Protein AF-A0A6P0HTD1-F1 (afdb_monomer)

Foldseek 3Di:
DDPPDDDQWDDAPNDTAGQAAPVRHGQDPDPLLSNLQCVLQPQFLCGAQVRHFYWWKAKALDDDFFDDLCPDPQSAFGKTFLDNVVRQCVNCPPPDGRRPSIDMFTKGFHWPFEDEEQDAPVCVSVVQRPPNCVVCVPGQKYFYNDHPVVCVVGSNCSSVTGMITGGALLRIATSPADPSNNDSPDSGRHDDPPPPQDPVNVVVVVVVVVVVVVVVVVVVVVVLVVLVVVQVVVCVVDPDDDDSVRSVVVPVPPDDCCVVCVVPCVVPPWDWDWAFLQQEKEFLVVLVVLVVCVVVVVDDDDDQDAFEWEDPDPRHTYGPGDSNVSVVCVVVVHRIHIYTYDYDDVCSVVCPVRMDRSVVSVVD

Secondary structure (DSSP, 8-state):
----PPPSEEEETTEEEESB-TTS-BSSSSHHHHHHHHHHHTT-S-B-TTSPBPPEEEEES---SB--GGGSTTSS-EEEBS-HHHHHHHHT-TTSS--TT-EEEEEEE--SSEEEE-S-HHHHHHHTTTTHHHHTTT-SEEEESS-HHHHHH-GGGGGG-SEEEESSGGGEEESSS--S---TT--BSSPPP-----HHHHHHHHHHHHHHHHHHHHHHHHHHHHHHHHHHHHHHHSSS---HHHHHHHHSS-SSSHHHHHHHHTTSPPPEEEEEGGGEEE-HHHHHHHHHHHHTTS------PPEEEEEEETTEEEEEE-HHHHHHHHHTT-SEEEEEEE---TTTTTTTTT-EETTHHHH-

Mean predicted aligned error: 18.68 Å

pLDDT: mean 74.99, std 19.39, range [32.72, 98.5]

Solvent-accessible surface area (backbone atoms only — not comparable to full-atom values): 20700 Å² total; per-residue (Å²): 132,81,84,80,71,82,60,70,54,46,80,55,91,95,43,79,40,59,38,32,30,61,86,67,43,62,65,31,97,44,74,66,20,40,50,32,37,47,71,51,42,62,80,33,60,49,20,31,79,83,65,16,49,33,66,31,19,30,36,35,54,75,93,78,50,57,68,59,39,84,73,30,98,79,60,66,30,47,68,26,19,57,44,60,67,61,18,44,50,58,12,34,43,98,82,51,74,92,42,92,56,42,40,66,46,50,23,37,58,47,23,80,45,59,41,54,35,56,55,49,65,70,57,46,51,63,77,39,65,96,43,55,73,70,77,46,62,90,38,54,23,42,32,21,41,35,43,60,65,54,37,73,76,37,48,37,48,50,64,61,23,58,33,41,30,31,63,51,34,54,37,36,37,32,61,80,52,50,83,32,60,52,52,65,92,40,43,48,28,40,58,78,81,81,78,77,75,47,78,64,56,52,51,50,53,50,50,51,51,52,52,51,51,51,51,55,50,51,51,51,54,53,49,50,51,52,50,50,53,52,48,55,57,49,49,76,76,40,94,78,87,85,53,75,71,58,51,54,66,66,56,73,62,76,85,81,65,58,80,74,49,52,78,58,45,80,80,53,79,78,56,78,41,79,39,54,54,89,34,33,25,30,51,58,71,62,54,52,56,43,51,52,35,41,76,72,64,76,48,85,85,90,77,87,77,60,28,37,28,35,73,68,55,98,81,32,29,37,56,75,44,49,67,59,58,56,49,51,40,47,74,74,65,49,64,57,46,50,25,36,53,48,90,79,63,92,58,57,71,76,46,56,88,65,43,44,54,46,62,63,66,75,74,107

Sequence (364 aa):
MSNNKIPNKIKIGNSFRPTRNSLGKLIGPTRESVINFWEWFGESKTVDAKGRPLVLYHGTDKDFLVFDVNKSQQDFGIFFTTDKKYAAGYANSFQQGKNDNAKVIEAYVKTDNPKFEIMKPFEWATAHKGNYKKLLKGSDSLVVGISSYDYKKDPSSMENAEEVVVFTPYQVKSATHNSGKFSPKRPTYRNPKVIRTTPAEMRQASKMLKQTRAEIKRRKEEEEKHLKAIQNTMFWVHKKHFTLAQIRKLLKDKQHDIMRSSIRVVKNPPKVLSLPISQLYTNPNKAYETAQDVAEGRLSYQGKDPIIVSRMGRGKYLLMDGHHRALEARLRGDKKINAVVNVHMPTAYQWLSTTKKFINLLEE

Structure (mmCIF, N/CA/C/O backbone):
data_AF-A0A6P0HTD1-F1
#
_entry.id   AF-A0A6P0HTD1-F1
#
loop_
_atom_site.group_PDB
_atom_site.id
_atom_site.type_symbol
_atom_site.label_atom_id
_atom_site.label_alt_id
_atom_site.label_comp_id
_atom_site.label_asym_id
_atom_site.label_entity_id
_atom_site.label_seq_id
_atom_site.pdbx_PDB_ins_code
_atom_site.Cartn_x
_atom_site.Cartn_y
_atom_site.Cartn_z
_atom_site.occupancy
_atom_site.B_iso_or_equiv
_atom_site.auth_seq_id
_atom_site.auth_comp_id
_atom_site.auth_asym_id
_atom_site.auth_atom_id
_atom_site.pdbx_PDB_model_num
ATOM 1 N N . MET A 1 1 ? -18.416 33.901 -4.116 1.00 36.69 1 MET A N 1
ATOM 2 C CA . MET A 1 1 ? -18.257 32.435 -4.252 1.00 36.69 1 MET A CA 1
ATOM 3 C C . MET A 1 1 ? -18.364 31.826 -2.863 1.00 36.69 1 MET A C 1
ATOM 5 O O . MET A 1 1 ? -17.527 32.130 -2.023 1.00 36.69 1 MET A O 1
ATOM 9 N N . SER A 1 2 ? -19.433 31.084 -2.566 1.00 37.44 2 SER A N 1
ATOM 10 C CA . SER A 1 2 ? -19.641 30.492 -1.239 1.00 37.44 2 SER A CA 1
ATOM 11 C C . SER A 1 2 ? -18.527 29.493 -0.925 1.00 37.44 2 SER A C 1
ATOM 13 O O . SER A 1 2 ? -18.245 28.589 -1.710 1.00 37.44 2 SER A O 1
ATOM 15 N N . ASN A 1 3 ? -17.893 29.669 0.232 1.00 40.59 3 ASN A N 1
ATOM 16 C CA . ASN A 1 3 ? -16.901 28.765 0.806 1.00 40.59 3 ASN A CA 1
ATOM 17 C C . ASN A 1 3 ? -17.569 27.398 1.068 1.00 40.59 3 ASN A C 1
ATOM 19 O O . ASN A 1 3 ? -18.100 27.156 2.152 1.00 40.59 3 ASN A O 1
ATOM 23 N N . ASN A 1 4 ? -17.617 26.521 0.061 1.00 49.72 4 ASN A N 1
ATOM 24 C CA . ASN A 1 4 ? -18.244 25.200 0.157 1.00 49.72 4 ASN A CA 1
ATOM 25 C C . ASN A 1 4 ? -17.387 24.286 1.049 1.00 49.72 4 ASN A C 1
ATOM 27 O O . ASN A 1 4 ? -16.583 23.482 0.575 1.00 49.72 4 ASN A O 1
ATOM 31 N N . LYS A 1 5 ? -17.536 24.426 2.371 1.00 82.69 5 LYS A N 1
ATOM 32 C CA . LYS A 1 5 ? -16.965 23.500 3.354 1.00 82.69 5 LYS A CA 1
ATOM 33 C C . LYS A 1 5 ? -17.503 22.096 3.070 1.00 82.69 5 LYS A C 1
ATOM 35 O O . LYS A 1 5 ? -18.710 21.876 3.081 1.00 82.69 5 LYS A O 1
ATOM 40 N N . ILE A 1 6 ? -16.600 21.141 2.846 1.00 86.56 6 ILE A N 1
ATOM 41 C CA . ILE A 1 6 ? -16.956 19.722 2.735 1.00 86.56 6 ILE A CA 1
ATOM 42 C C . ILE A 1 6 ? -17.632 19.295 4.057 1.00 86.56 6 ILE A C 1
ATOM 44 O O . ILE A 1 6 ? -17.043 19.517 5.122 1.00 86.56 6 ILE A O 1
ATOM 48 N N . PRO A 1 7 ? -18.845 18.706 4.023 1.00 93.31 7 PRO A N 1
ATOM 49 C CA . PRO A 1 7 ? -19.562 18.295 5.231 1.00 93.31 7 PRO A CA 1
ATOM 50 C C . PRO A 1 7 ? -18.817 17.175 5.968 1.00 93.31 7 PRO A C 1
ATOM 52 O O . PRO A 1 7 ? -17.971 16.500 5.390 1.00 93.31 7 PRO A O 1
ATOM 55 N N . ASN A 1 8 ? -19.145 16.928 7.240 1.00 94.38 8 ASN A N 1
ATOM 56 C CA . ASN A 1 8 ? -18.483 15.884 8.043 1.00 94.38 8 ASN A CA 1
ATOM 57 C C . ASN A 1 8 ? -18.752 14.453 7.544 1.00 94.38 8 ASN A C 1
ATOM 59 O O . ASN A 1 8 ? -17.933 13.561 7.769 1.00 94.38 8 ASN A O 1
ATOM 63 N N . LYS A 1 9 ? -19.885 14.234 6.869 1.00 95.62 9 LYS A N 1
ATOM 64 C CA . LYS A 1 9 ? -20.241 12.973 6.213 1.00 95.62 9 LYS A CA 1
ATOM 65 C C . LYS A 1 9 ? -20.777 13.244 4.809 1.00 95.62 9 LYS A C 1
ATOM 67 O O . LYS A 1 9 ? -21.392 14.283 4.576 1.00 95.62 9 LYS A O 1
ATOM 72 N N . ILE A 1 10 ? -20.573 12.304 3.893 1.00 94.44 10 ILE A N 1
ATOM 73 C CA . ILE A 1 10 ? -21.173 12.304 2.554 1.00 94.44 10 ILE A CA 1
ATOM 74 C C . ILE A 1 10 ? -21.876 10.973 2.291 1.00 94.44 10 ILE A C 1
ATOM 76 O O . ILE A 1 10 ? -21.440 9.929 2.771 1.00 94.44 10 ILE A O 1
ATOM 80 N N . LYS A 1 11 ? -22.972 11.014 1.532 1.00 93.75 11 LYS A N 1
ATOM 81 C CA . LYS A 1 11 ? -23.677 9.811 1.085 1.00 93.75 11 LYS A CA 1
ATOM 82 C C . LYS A 1 11 ? -22.911 9.163 -0.071 1.00 93.75 11 LYS A C 1
ATOM 84 O O . LYS A 1 11 ? -22.606 9.848 -1.048 1.00 93.75 11 LYS A O 1
ATOM 89 N N . ILE A 1 12 ? -22.612 7.873 0.058 1.00 89.25 12 ILE A N 1
ATOM 90 C CA . ILE A 1 12 ? -21.950 7.035 -0.951 1.00 89.25 12 ILE A CA 1
ATOM 91 C C . ILE A 1 12 ? -22.751 5.739 -1.050 1.00 89.25 12 ILE A C 1
ATOM 93 O O . ILE A 1 12 ? -22.842 4.987 -0.078 1.00 89.25 12 ILE A O 1
ATOM 97 N N . GLY A 1 13 ? -23.394 5.519 -2.199 1.00 86.75 13 GLY A N 1
ATOM 98 C CA . GLY A 1 13 ? -24.434 4.498 -2.323 1.00 86.75 13 GLY A CA 1
ATOM 99 C C . GLY A 1 13 ? -25.530 4.703 -1.269 1.00 86.75 13 GLY A C 1
ATOM 100 O O . GLY A 1 13 ? -26.113 5.787 -1.167 1.00 86.75 13 GLY A O 1
ATOM 101 N N . ASN A 1 14 ? -25.756 3.679 -0.443 1.00 88.19 14 ASN A N 1
ATOM 102 C CA . ASN A 1 14 ? -26.763 3.688 0.623 1.00 88.19 14 ASN A CA 1
ATOM 103 C C . ASN A 1 14 ? -26.220 4.092 2.006 1.00 88.19 14 ASN A C 1
ATOM 105 O O . ASN A 1 14 ? -26.999 4.192 2.950 1.00 88.19 14 ASN A O 1
ATOM 109 N N . SER A 1 15 ? -24.920 4.379 2.132 1.00 90.06 15 SER A N 1
ATOM 110 C CA . SER A 1 15 ? -24.272 4.623 3.427 1.00 90.06 15 SER A CA 1
ATOM 111 C C . SER A 1 15 ? -23.739 6.049 3.549 1.00 90.06 15 SER A C 1
ATOM 113 O O . SER A 1 15 ? -23.230 6.635 2.590 1.00 90.06 15 SER A O 1
ATOM 115 N N . PHE A 1 16 ? -23.810 6.616 4.755 1.00 95.06 16 PHE A N 1
ATOM 116 C CA . PHE A 1 16 ? -23.125 7.867 5.081 1.00 95.06 16 PHE A CA 1
ATOM 117 C C . PHE A 1 16 ? -21.707 7.582 5.560 1.00 95.06 16 PHE A C 1
ATOM 119 O O . PHE A 1 16 ? -21.504 6.935 6.586 1.00 95.06 16 PHE A O 1
ATOM 126 N N . ARG A 1 17 ? -20.725 8.118 4.841 1.00 96.62 17 ARG A N 1
ATOM 127 C CA . ARG A 1 17 ? -19.305 7.929 5.129 1.00 96.62 17 ARG A CA 1
ATOM 128 C C . ARG A 1 17 ? -18.660 9.211 5.643 1.00 96.62 17 ARG A C 1
ATOM 130 O O . ARG A 1 17 ? -18.988 10.286 5.136 1.00 96.62 17 ARG A O 1
ATOM 137 N N . PRO A 1 18 ? -17.750 9.139 6.628 1.00 97.25 18 PRO A N 1
ATOM 138 C CA . PRO A 1 18 ? -17.039 10.316 7.101 1.00 97.25 18 PRO A CA 1
ATOM 139 C C . PRO A 1 18 ? -16.110 10.890 6.028 1.00 97.25 18 PRO A C 1
ATOM 141 O O . PRO A 1 18 ? -15.569 10.178 5.187 1.00 97.25 18 PRO A O 1
ATOM 144 N N . THR A 1 19 ? -15.908 12.203 6.067 1.00 96.75 19 THR A N 1
ATOM 145 C CA . THR A 1 19 ? -14.985 12.914 5.161 1.00 96.75 19 THR A CA 1
ATOM 146 C C . THR A 1 19 ? -13.622 13.177 5.785 1.00 96.75 19 THR A C 1
ATOM 148 O O . THR A 1 19 ? -12.712 13.680 5.122 1.00 96.75 19 THR A O 1
ATOM 151 N N . ARG A 1 20 ? -13.481 12.832 7.068 1.00 96.44 20 ARG A N 1
ATOM 152 C CA . ARG A 1 20 ? -12.283 13.026 7.875 1.00 96.44 20 ARG A CA 1
ATOM 153 C C . ARG A 1 20 ? -11.778 11.692 8.397 1.00 96.44 20 ARG A C 1
ATOM 155 O O . ARG A 1 20 ? -12.582 10.822 8.716 1.00 96.44 20 ARG A O 1
ATOM 162 N N . ASN A 1 21 ? -10.464 11.567 8.506 1.00 97.50 21 ASN A N 1
ATOM 163 C CA . ASN A 1 21 ? -9.804 10.406 9.093 1.00 97.50 21 ASN A CA 1
ATOM 164 C C . ASN A 1 21 ? -9.771 10.474 10.630 1.00 97.50 21 ASN A C 1
ATOM 166 O O . ASN A 1 21 ? -10.286 11.428 11.233 1.00 97.50 21 ASN A O 1
ATOM 170 N N . SER A 1 22 ? -9.158 9.471 11.261 1.00 96.81 22 SER A N 1
ATOM 171 C CA . SER A 1 22 ? -8.996 9.389 12.721 1.00 96.81 22 SER A CA 1
ATOM 172 C C . SER A 1 22 ? -8.336 10.635 13.332 1.00 96.81 22 SER A C 1
ATOM 174 O O . SER A 1 22 ? -8.756 11.099 14.393 1.00 96.81 22 SER A O 1
ATOM 176 N N . LEU A 1 23 ? -7.413 11.277 12.605 1.00 96.00 23 LEU A N 1
ATOM 177 C CA . LEU A 1 23 ? -6.733 12.519 13.004 1.00 96.00 23 LEU A CA 1
ATOM 178 C C . LEU A 1 23 ? -7.574 13.794 12.786 1.00 96.00 23 LEU A C 1
ATOM 180 O O . LEU A 1 23 ? -7.077 14.904 12.958 1.00 96.00 23 LEU A O 1
ATOM 184 N N . GLY A 1 24 ? -8.826 13.672 12.335 1.00 95.38 24 GLY A N 1
ATOM 185 C CA . GLY A 1 24 ? -9.710 14.811 12.049 1.00 95.38 24 GLY A CA 1
ATOM 186 C C . GLY A 1 24 ? -9.378 15.573 10.757 1.00 95.38 24 GLY A C 1
ATOM 187 O O . GLY A 1 24 ? -10.068 16.540 10.407 1.00 95.38 24 GLY A O 1
ATOM 188 N N . LYS A 1 25 ? -8.365 15.128 10.006 1.00 94.88 25 LYS A N 1
ATOM 189 C CA . LYS A 1 25 ? -7.968 15.718 8.722 1.00 94.88 25 LYS A CA 1
ATOM 190 C C . LYS A 1 25 ? -8.899 15.240 7.614 1.00 94.88 25 LYS A C 1
ATOM 192 O O . LYS A 1 25 ? -9.382 14.112 7.661 1.00 94.88 25 LYS A O 1
ATOM 197 N N . LEU A 1 26 ? -9.144 16.090 6.615 1.00 94.06 26 LEU A N 1
ATOM 198 C CA . LEU A 1 26 ? -9.885 15.688 5.418 1.00 94.06 26 LEU A CA 1
ATOM 199 C C . LEU A 1 26 ? -9.157 14.534 4.718 1.00 94.06 26 LEU A C 1
ATOM 201 O O . LEU A 1 26 ? -7.940 14.572 4.556 1.00 94.06 26 LEU A O 1
ATOM 205 N N . ILE A 1 27 ? -9.917 13.525 4.296 1.00 94.88 27 ILE A N 1
ATOM 206 C CA . ILE A 1 27 ? -9.396 12.353 3.577 1.00 94.88 27 ILE A CA 1
ATOM 207 C C . ILE A 1 27 ? -8.808 12.763 2.220 1.00 94.88 27 ILE A C 1
ATOM 209 O O . ILE A 1 27 ? -7.797 12.215 1.780 1.00 94.88 27 ILE A O 1
ATOM 213 N N . GLY A 1 28 ? -9.435 13.751 1.583 1.00 89.94 28 GLY A N 1
ATOM 214 C CA . GLY A 1 28 ? -9.030 14.303 0.304 1.00 89.94 28 GLY A CA 1
ATOM 215 C C . GLY A 1 28 ? -9.482 15.755 0.136 1.00 89.94 28 GLY A C 1
ATOM 216 O O . GLY A 1 28 ? -10.365 16.212 0.867 1.00 89.94 28 GLY A O 1
ATOM 217 N N . PRO A 1 29 ? -8.884 16.499 -0.810 1.00 86.44 29 PRO A N 1
ATOM 218 C CA . PRO A 1 29 ? -9.116 17.937 -0.960 1.00 86.44 29 PRO A CA 1
ATOM 219 C C . PRO A 1 29 ? -10.490 18.286 -1.551 1.00 86.44 29 PRO A C 1
ATOM 221 O O . PRO A 1 29 ? -10.943 19.418 -1.417 1.00 86.44 29 PRO A O 1
ATOM 224 N N . THR A 1 30 ? -11.156 17.335 -2.212 1.00 90.25 30 THR A N 1
ATOM 225 C CA . THR A 1 30 ? -12.443 17.541 -2.891 1.00 90.25 30 THR A CA 1
ATOM 226 C C . THR A 1 30 ? -13.446 16.456 -2.514 1.00 90.25 30 THR A C 1
ATOM 228 O O . THR A 1 30 ? -13.070 15.365 -2.085 1.00 90.25 30 THR A O 1
ATOM 231 N N . ARG A 1 31 ? -14.743 16.727 -2.717 1.00 90.81 31 ARG A N 1
ATOM 232 C CA . ARG A 1 31 ? -15.806 15.727 -2.520 1.00 90.81 31 ARG A CA 1
ATOM 233 C C . ARG A 1 31 ? -15.565 14.471 -3.361 1.00 90.81 31 ARG A C 1
ATOM 235 O O . ARG A 1 31 ? -15.684 13.372 -2.838 1.00 90.81 31 ARG A O 1
ATOM 242 N N . GLU A 1 32 ? -15.182 14.642 -4.625 1.00 91.31 32 GLU A N 1
ATOM 243 C CA . G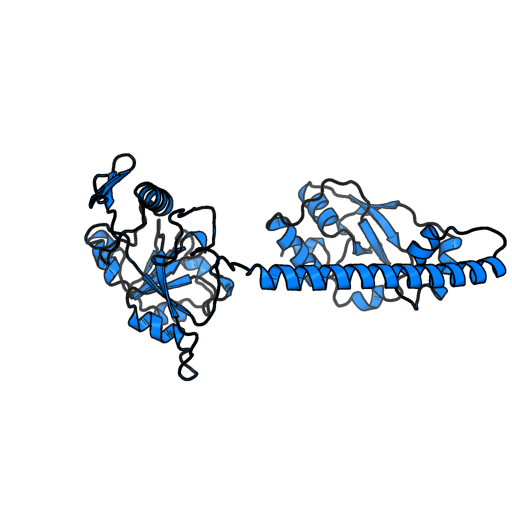LU A 1 32 ? -14.824 13.545 -5.534 1.00 91.31 32 GLU A CA 1
ATOM 244 C C . GLU A 1 32 ? -13.664 12.709 -4.986 1.00 91.31 32 GLU A C 1
ATOM 246 O O . GLU A 1 32 ? -13.737 11.488 -4.958 1.00 91.31 32 GLU A O 1
ATOM 251 N N . SER A 1 33 ? -12.626 13.353 -4.447 1.00 91.62 33 SER A N 1
ATOM 252 C CA . SER A 1 33 ? -11.511 12.634 -3.837 1.00 91.62 33 SER A CA 1
ATOM 253 C C . SER A 1 33 ? -11.933 11.780 -2.641 1.00 91.62 33 SER A C 1
ATOM 255 O O . SER A 1 33 ? -11.353 10.715 -2.430 1.00 91.62 33 SER A O 1
ATOM 257 N N . VAL A 1 34 ? -12.899 12.243 -1.846 1.00 94.88 34 VAL A N 1
ATOM 258 C CA . VAL A 1 34 ? -13.443 11.460 -0.730 1.00 94.88 34 VAL A CA 1
ATOM 259 C C . VAL A 1 34 ? -14.308 10.308 -1.253 1.00 94.88 34 VAL A C 1
ATOM 261 O O . VAL A 1 34 ? -14.250 9.220 -0.692 1.00 94.88 34 VAL A O 1
ATOM 264 N N . ILE A 1 35 ? -15.058 10.499 -2.343 1.00 94.69 35 ILE A N 1
ATOM 265 C CA . ILE A 1 35 ? -15.804 9.413 -3.002 1.00 94.69 35 ILE A CA 1
ATOM 266 C C . ILE A 1 35 ? -14.838 8.329 -3.496 1.00 94.69 35 ILE A C 1
ATOM 268 O O . ILE A 1 35 ? -14.962 7.183 -3.072 1.00 94.69 35 ILE A O 1
ATOM 272 N N . ASN A 1 36 ? -13.813 8.708 -4.267 1.00 94.81 36 ASN A N 1
ATOM 273 C CA . ASN A 1 36 ? -12.775 7.794 -4.759 1.00 94.81 36 ASN A CA 1
ATOM 274 C C . ASN A 1 36 ? -12.097 7.024 -3.618 1.00 94.81 36 ASN A C 1
ATOM 276 O O . ASN A 1 36 ? -11.780 5.843 -3.753 1.00 94.81 36 ASN A O 1
ATOM 280 N N . PHE A 1 37 ? -11.855 7.696 -2.486 1.00 97.38 37 PHE A N 1
ATOM 281 C CA . PHE A 1 37 ? -11.314 7.040 -1.303 1.00 97.38 37 PHE A CA 1
ATOM 282 C C . PHE A 1 37 ? -12.222 5.908 -0.833 1.00 97.38 37 PHE A C 1
ATOM 284 O O . PHE A 1 37 ? -11.733 4.803 -0.647 1.00 97.38 37 PHE A O 1
ATOM 291 N N . TRP A 1 38 ? -13.516 6.160 -0.645 1.00 96.88 38 TRP A N 1
ATOM 292 C CA . TRP A 1 38 ? -14.443 5.151 -0.127 1.00 96.88 38 TRP A CA 1
ATOM 293 C C . TRP A 1 38 ? -14.773 4.054 -1.135 1.00 96.88 38 TRP A C 1
ATOM 295 O O . TRP A 1 38 ? -15.031 2.931 -0.718 1.00 96.88 38 TRP A O 1
ATOM 305 N N . GLU A 1 39 ? -14.709 4.331 -2.436 1.00 94.81 39 GLU A N 1
ATOM 306 C CA . GLU A 1 39 ? -14.783 3.291 -3.469 1.00 94.81 39 GLU A CA 1
ATOM 307 C C . GLU A 1 39 ? -13.601 2.319 -3.387 1.00 94.81 39 GLU A C 1
ATOM 309 O O . GLU A 1 39 ? -13.768 1.113 -3.556 1.00 94.81 39 GLU A O 1
ATOM 314 N N . TRP A 1 40 ? -12.401 2.826 -3.092 1.00 96.56 40 TRP A N 1
ATOM 315 C CA . TRP A 1 40 ? -11.226 1.984 -2.876 1.00 96.56 40 TRP A CA 1
ATOM 316 C C . TRP A 1 40 ? -11.224 1.315 -1.503 1.00 96.56 40 TRP A C 1
ATOM 318 O O . TRP A 1 40 ? -10.946 0.123 -1.413 1.00 96.56 40 TRP A O 1
ATOM 328 N N . PHE A 1 41 ? -11.506 2.072 -0.444 1.00 97.38 41 PHE A N 1
ATOM 329 C CA . PHE A 1 41 ? -11.406 1.633 0.945 1.00 97.38 41 PHE A CA 1
ATOM 330 C C . PHE A 1 41 ? -12.547 0.686 1.333 1.00 97.38 41 PHE A C 1
ATOM 332 O O . PHE A 1 41 ? -12.336 -0.226 2.127 1.00 97.38 41 PHE A O 1
ATOM 339 N N . GLY A 1 42 ? -13.731 0.850 0.736 1.00 95.50 42 GLY A N 1
ATOM 340 C CA . GLY A 1 42 ? -14.868 -0.050 0.907 1.00 95.50 42 GLY A CA 1
ATOM 341 C C . GLY A 1 42 ? -15.308 -0.198 2.366 1.00 95.50 42 GLY A C 1
ATOM 342 O O . GLY A 1 42 ? -15.476 0.792 3.080 1.00 95.50 42 GLY A O 1
ATOM 343 N N . GLU A 1 43 ? -15.487 -1.451 2.792 1.00 94.94 43 GLU A N 1
ATOM 344 C CA . GLU A 1 43 ? -15.866 -1.850 4.159 1.00 94.94 43 GLU A CA 1
ATOM 345 C C . GLU A 1 43 ? -14.662 -2.297 5.006 1.00 94.94 43 GLU A C 1
ATOM 347 O O . GLU A 1 43 ? -14.807 -3.140 5.902 1.00 94.94 43 GLU A O 1
ATOM 352 N N . SER A 1 44 ? -13.475 -1.762 4.698 1.00 97.25 44 SER A N 1
ATOM 353 C CA . SER A 1 44 ? -12.230 -2.071 5.402 1.00 97.25 44 SER A CA 1
ATOM 354 C C . SER A 1 44 ? -12.381 -1.964 6.922 1.00 97.25 44 SER A C 1
ATOM 356 O O . SER A 1 44 ? -13.024 -1.049 7.440 1.00 97.25 44 SER A O 1
ATOM 358 N N . LYS A 1 45 ? -11.743 -2.891 7.640 1.00 97.56 45 LYS A N 1
ATOM 359 C CA . LYS A 1 45 ? -11.839 -3.039 9.098 1.00 97.56 45 LYS A CA 1
ATOM 360 C C . LYS A 1 45 ? -10.968 -2.065 9.891 1.00 97.56 45 LYS A C 1
ATOM 362 O O . LYS A 1 45 ? -11.202 -1.865 11.079 1.00 97.56 45 LYS A O 1
ATOM 367 N N . THR A 1 46 ? -10.011 -1.417 9.238 1.00 97.31 46 THR A N 1
ATOM 368 C CA . THR A 1 46 ? -9.093 -0.396 9.780 1.00 97.31 46 THR A CA 1
ATOM 369 C C . THR A 1 46 ? -9.766 0.970 9.953 1.00 97.31 46 THR A C 1
ATOM 371 O O . THR A 1 46 ? -9.419 1.966 9.309 1.00 97.31 46 THR A O 1
ATOM 374 N N . VAL A 1 47 ? -10.756 1.022 10.836 1.00 96.75 47 VAL A N 1
ATOM 375 C CA . VAL A 1 47 ? -11.489 2.239 11.197 1.00 96.75 47 VAL A CA 1
ATOM 376 C C . VAL A 1 47 ? -11.363 2.533 12.687 1.00 96.75 47 VAL A C 1
ATOM 378 O O . VAL A 1 47 ? -11.046 1.653 13.477 1.00 96.75 47 VAL A O 1
ATOM 381 N N . ASP A 1 48 ? -11.584 3.791 13.047 1.00 94.75 48 ASP A N 1
ATOM 382 C CA . ASP A 1 48 ? -11.618 4.273 14.426 1.00 94.75 48 ASP A CA 1
ATOM 383 C C . ASP A 1 48 ? -13.011 4.073 15.062 1.00 94.75 48 ASP A C 1
ATOM 385 O O . ASP A 1 48 ? -13.964 3.669 14.381 1.00 94.75 48 ASP A O 1
ATOM 389 N N . ALA A 1 49 ? -13.173 4.438 16.338 1.00 91.31 49 ALA A N 1
ATOM 390 C CA . ALA A 1 49 ? -14.453 4.334 17.064 1.00 91.31 49 ALA A CA 1
ATOM 391 C C . ALA A 1 49 ? -15.659 5.005 16.368 1.00 91.31 49 ALA A C 1
ATOM 393 O O . ALA A 1 49 ? -16.817 4.670 16.612 1.00 91.31 49 ALA A O 1
ATOM 394 N N . LYS A 1 50 ? -15.405 6.000 15.511 1.00 91.94 50 LYS A N 1
ATOM 395 C CA . LYS A 1 50 ? -16.420 6.785 14.790 1.00 91.94 50 LYS A CA 1
ATOM 396 C C . LYS A 1 50 ? -16.624 6.282 13.356 1.00 91.94 50 LYS A C 1
ATOM 398 O O . LYS A 1 50 ? -17.311 6.950 12.574 1.00 91.94 50 LYS A O 1
ATOM 403 N N . GLY A 1 51 ? -16.014 5.154 12.990 1.00 93.38 51 GLY A N 1
ATOM 404 C CA . GLY A 1 51 ? -16.017 4.605 11.635 1.00 93.38 51 GLY A CA 1
ATOM 405 C C . GLY A 1 51 ? -15.194 5.431 10.641 1.00 93.38 51 GLY A C 1
ATOM 406 O O . GLY A 1 51 ? -15.396 5.322 9.429 1.00 93.38 51 GLY A O 1
ATOM 407 N N . ARG A 1 52 ? -14.307 6.313 11.120 1.00 96.88 52 ARG A N 1
ATOM 408 C CA . ARG A 1 52 ? -13.383 7.077 10.271 1.00 96.88 52 ARG A CA 1
ATOM 409 C C . ARG A 1 52 ? -12.204 6.188 9.897 1.00 96.88 52 ARG A C 1
ATOM 411 O O . ARG A 1 52 ? -11.772 5.396 10.727 1.00 96.88 52 ARG A O 1
ATOM 418 N N . PRO A 1 53 ? -11.633 6.325 8.691 1.00 97.75 53 PRO A N 1
ATOM 419 C CA . PRO A 1 53 ? -10.464 5.543 8.324 1.00 97.75 53 PRO A CA 1
ATOM 420 C C . PRO A 1 53 ? -9.302 5.866 9.263 1.00 97.75 53 PRO A C 1
ATOM 422 O O . PRO A 1 53 ? -8.970 7.042 9.481 1.00 97.75 53 PRO A O 1
ATOM 425 N N . LEU A 1 54 ? -8.708 4.816 9.821 1.00 98.31 54 LEU A N 1
ATOM 426 C CA . LEU A 1 54 ? -7.592 4.923 10.744 1.00 98.31 54 LEU A CA 1
ATOM 427 C C . LEU A 1 54 ? -6.316 5.268 9.966 1.00 98.31 54 LEU A C 1
ATOM 429 O O . LEU A 1 54 ? -6.016 4.666 8.933 1.00 98.31 54 LEU A O 1
ATOM 433 N N . VAL A 1 55 ? -5.576 6.271 10.442 1.00 98.38 55 VAL A N 1
ATOM 434 C CA . VAL A 1 55 ? -4.226 6.569 9.945 1.00 98.38 55 VAL A CA 1
ATOM 435 C C . VAL A 1 55 ? -3.238 5.678 10.682 1.00 98.38 55 VAL A C 1
ATOM 437 O O . VAL A 1 55 ? -3.119 5.776 11.900 1.00 98.38 55 VAL A O 1
ATOM 440 N N . LEU A 1 56 ? -2.524 4.851 9.927 1.00 98.44 56 LEU A N 1
ATOM 441 C CA . LEU A 1 56 ? -1.465 3.983 10.427 1.00 98.44 56 LEU A CA 1
ATOM 442 C C . LEU A 1 56 ? -0.097 4.469 9.943 1.00 98.44 56 LEU A C 1
ATOM 444 O O . LEU A 1 56 ? 0.008 5.273 9.007 1.00 98.44 56 LEU A O 1
ATOM 448 N N . TYR A 1 57 ? 0.957 3.969 10.578 1.00 98.19 57 TYR A N 1
ATOM 449 C CA . TYR A 1 57 ? 2.316 4.467 10.411 1.00 98.19 57 TYR A CA 1
ATOM 450 C C . TYR A 1 57 ? 3.277 3.367 9.969 1.00 98.19 57 TYR A C 1
ATOM 452 O O . TYR A 1 57 ? 3.253 2.259 10.496 1.00 98.19 57 TYR A O 1
ATOM 460 N N . HIS A 1 58 ? 4.150 3.694 9.017 1.00 95.44 58 HIS A N 1
ATOM 461 C CA . HIS A 1 58 ? 5.228 2.821 8.551 1.00 95.44 58 HIS A CA 1
ATOM 462 C C . HIS A 1 58 ? 6.561 3.567 8.583 1.00 95.44 58 HIS A C 1
ATOM 464 O O . HIS A 1 58 ? 6.695 4.623 7.959 1.00 95.44 58 HIS A O 1
ATOM 470 N N . GLY A 1 59 ? 7.545 3.026 9.297 1.00 92.25 59 GLY A N 1
ATOM 471 C CA . GLY A 1 59 ? 8.901 3.567 9.345 1.00 92.25 59 GLY A CA 1
ATOM 472 C C . GLY A 1 59 ? 9.753 3.087 8.178 1.00 92.25 59 GLY A C 1
ATOM 473 O O . GLY A 1 59 ? 9.786 1.898 7.885 1.00 92.25 59 GLY A O 1
ATOM 474 N N . THR A 1 60 ? 10.464 3.994 7.513 1.00 88.12 60 THR A N 1
ATOM 475 C CA . THR A 1 60 ? 11.416 3.642 6.453 1.00 88.12 60 THR A CA 1
ATOM 476 C C . THR A 1 60 ? 12.495 4.710 6.311 1.00 88.12 60 THR A C 1
ATOM 478 O O . THR A 1 60 ? 12.267 5.869 6.640 1.00 88.12 60 THR A O 1
ATOM 481 N N . ASP A 1 61 ? 13.646 4.349 5.759 1.00 86.31 61 ASP A N 1
ATOM 482 C CA . ASP A 1 61 ? 14.703 5.272 5.340 1.00 86.31 61 ASP A CA 1
ATOM 483 C C . ASP A 1 61 ? 14.827 5.381 3.805 1.00 86.31 61 ASP A C 1
ATOM 485 O O . ASP A 1 61 ? 15.708 6.064 3.283 1.00 86.31 61 ASP A O 1
ATOM 489 N N . LYS A 1 62 ? 13.958 4.697 3.044 1.00 84.50 62 LYS A N 1
ATOM 490 C CA . LYS A 1 62 ? 14.045 4.603 1.575 1.00 84.50 62 LYS A CA 1
ATOM 491 C C . LYS A 1 62 ? 13.046 5.514 0.876 1.00 84.50 62 LYS A C 1
ATOM 493 O O . LYS A 1 62 ? 11.932 5.721 1.352 1.00 84.50 62 LYS A O 1
ATOM 498 N N . ASP A 1 63 ? 13.390 6.044 -0.302 1.00 83.06 63 ASP A N 1
ATOM 499 C CA . ASP A 1 63 ? 12.428 6.721 -1.187 1.00 83.06 63 ASP A CA 1
ATOM 500 C C . ASP A 1 63 ? 11.902 5.773 -2.268 1.00 83.06 63 ASP A C 1
ATOM 502 O O . ASP A 1 63 ? 12.659 5.260 -3.084 1.00 83.06 63 ASP A O 1
ATOM 506 N N . PHE A 1 64 ? 10.591 5.540 -2.270 1.00 83.25 64 PHE A N 1
ATOM 507 C CA . PHE A 1 64 ? 9.918 4.658 -3.220 1.00 83.25 64 PHE A CA 1
ATOM 508 C C . PHE A 1 64 ? 8.485 5.133 -3.486 1.00 83.25 64 PHE A C 1
ATOM 510 O O . PHE A 1 64 ? 7.969 6.050 -2.833 1.00 83.25 64 PHE A O 1
ATOM 517 N N . LEU A 1 65 ? 7.853 4.525 -4.491 1.00 84.25 65 LEU A N 1
ATOM 518 C CA . LEU A 1 65 ? 6.449 4.762 -4.841 1.00 84.25 65 LEU A CA 1
ATOM 519 C C . LEU A 1 65 ? 5.560 3.544 -4.601 1.00 84.25 65 LEU A C 1
ATOM 521 O O . LEU A 1 65 ? 4.362 3.726 -4.406 1.00 84.25 65 LEU A O 1
ATOM 525 N N . VAL A 1 66 ? 6.125 2.338 -4.611 1.00 83.69 66 VAL A N 1
ATOM 526 C CA . VAL A 1 66 ? 5.415 1.062 -4.464 1.00 83.69 66 VAL A CA 1
ATOM 527 C C . VAL A 1 66 ? 6.071 0.281 -3.334 1.00 83.69 66 VAL A C 1
ATOM 529 O O . VAL A 1 66 ? 7.296 0.191 -3.294 1.00 83.69 66 VAL A O 1
ATOM 532 N N . PHE A 1 67 ? 5.260 -0.246 -2.418 1.00 84.56 67 PHE A N 1
ATOM 533 C CA . PHE A 1 67 ? 5.740 -1.162 -1.388 1.00 84.56 67 PHE A CA 1
ATOM 534 C C . PHE A 1 67 ? 6.078 -2.516 -2.010 1.00 84.56 67 PHE A C 1
ATOM 536 O O . PHE A 1 67 ? 5.290 -3.059 -2.782 1.00 84.56 67 PHE A O 1
ATOM 543 N N . ASP A 1 68 ? 7.238 -3.052 -1.654 1.00 79.88 68 ASP A N 1
ATOM 544 C CA . ASP A 1 68 ? 7.708 -4.351 -2.119 1.00 79.88 68 ASP A CA 1
ATOM 545 C C . ASP A 1 68 ? 7.663 -5.343 -0.956 1.00 79.88 68 ASP A C 1
ATOM 547 O O . ASP A 1 68 ? 8.419 -5.226 0.008 1.00 79.88 68 ASP A O 1
ATOM 551 N N . VAL A 1 69 ? 6.741 -6.299 -1.042 1.00 77.62 69 VAL A N 1
ATOM 552 C CA . VAL A 1 69 ? 6.501 -7.312 -0.002 1.00 77.62 69 VAL A CA 1
ATOM 553 C C . VAL A 1 69 ? 7.737 -8.196 0.198 1.00 77.62 69 VAL A C 1
ATOM 555 O O . VAL A 1 69 ? 8.039 -8.587 1.327 1.00 77.62 69 VAL A O 1
ATOM 558 N N . ASN A 1 70 ? 8.501 -8.423 -0.876 1.00 70.62 70 ASN A N 1
ATOM 559 C CA . ASN A 1 70 ? 9.713 -9.246 -0.878 1.00 70.62 70 ASN A CA 1
ATOM 560 C C . ASN A 1 70 ? 10.934 -8.512 -0.304 1.00 70.62 70 ASN A C 1
ATOM 562 O O . ASN A 1 70 ? 12.020 -9.074 -0.240 1.00 70.62 70 ASN A O 1
ATOM 566 N N . LYS A 1 71 ? 10.786 -7.233 0.059 1.00 70.88 71 LYS A N 1
ATOM 567 C CA . LYS A 1 71 ? 11.822 -6.462 0.763 1.00 70.88 71 LYS A CA 1
ATOM 568 C C . LYS A 1 71 ? 11.531 -6.315 2.250 1.00 70.88 71 LYS A C 1
ATOM 570 O O . LYS A 1 71 ? 12.284 -5.638 2.950 1.00 70.88 71 LYS A O 1
ATOM 575 N N . SER A 1 72 ? 10.438 -6.900 2.738 1.00 70.19 72 SER A N 1
ATOM 576 C CA . SER A 1 72 ? 10.178 -6.947 4.173 1.00 70.19 72 SER A CA 1
ATOM 577 C C . SER A 1 72 ? 11.119 -7.954 4.830 1.00 70.19 72 SER A C 1
ATOM 579 O O . SER A 1 72 ? 11.324 -9.034 4.299 1.00 70.19 72 SER A O 1
ATOM 581 N N . GLN A 1 73 ? 11.669 -7.642 6.008 1.00 67.00 73 GLN A N 1
ATOM 582 C CA . GLN A 1 73 ? 12.587 -8.555 6.716 1.00 67.00 73 GLN A CA 1
ATOM 583 C C . GLN A 1 73 ? 11.959 -9.914 7.075 1.00 67.00 73 GLN A C 1
ATOM 585 O O . GLN A 1 73 ? 12.667 -10.852 7.427 1.00 67.00 73 GLN A O 1
ATOM 590 N N . GLN A 1 74 ? 10.629 -9.997 7.035 1.00 67.88 74 GLN A N 1
ATOM 591 C CA . GLN A 1 74 ? 9.853 -11.187 7.366 1.00 67.88 74 GLN A CA 1
ATOM 592 C C . GLN A 1 74 ? 9.289 -11.893 6.116 1.00 67.88 74 GLN A C 1
ATOM 594 O O . GLN A 1 74 ? 8.628 -12.918 6.253 1.00 67.88 74 GLN A O 1
ATOM 599 N N . ASP A 1 75 ? 9.512 -11.355 4.911 1.00 70.38 75 ASP A N 1
ATOM 600 C CA . ASP A 1 75 ? 9.092 -11.911 3.614 1.00 70.38 75 ASP A CA 1
ATOM 601 C C . ASP A 1 75 ? 7.591 -12.253 3.466 1.00 70.38 75 ASP A C 1
ATOM 603 O O . ASP A 1 75 ? 7.218 -13.092 2.639 1.00 70.38 75 ASP A O 1
ATOM 607 N N . PHE A 1 76 ? 6.694 -11.627 4.243 1.00 82.00 76 PHE A N 1
ATOM 608 C CA . PHE A 1 76 ? 5.255 -11.936 4.164 1.00 82.00 76 PHE A CA 1
ATOM 609 C C . PHE A 1 76 ? 4.310 -10.740 4.078 1.00 82.00 76 PHE A C 1
ATOM 611 O O . PHE A 1 76 ? 3.126 -10.946 3.812 1.00 82.00 76 PHE A O 1
ATOM 618 N N . GLY A 1 77 ? 4.775 -9.501 4.259 1.00 89.31 77 GLY A N 1
ATOM 619 C CA . GLY A 1 77 ? 3.846 -8.377 4.224 1.00 89.31 77 GLY A CA 1
ATOM 620 C C . GLY A 1 77 ? 4.453 -6.991 4.362 1.00 89.31 77 GLY A C 1
ATOM 621 O O . GLY A 1 77 ? 5.663 -6.795 4.416 1.00 89.31 77 GLY A O 1
ATOM 622 N N . ILE A 1 78 ? 3.560 -6.009 4.393 1.00 93.19 78 ILE A N 1
ATOM 623 C CA . ILE A 1 78 ? 3.852 -4.594 4.579 1.00 93.19 78 ILE A CA 1
ATOM 624 C C . ILE A 1 78 ? 3.293 -4.204 5.942 1.00 93.19 78 ILE A C 1
ATOM 626 O O . ILE A 1 78 ? 2.081 -4.240 6.148 1.00 93.19 78 ILE A O 1
ATOM 630 N N . PHE A 1 79 ? 4.189 -3.851 6.854 1.00 94.00 79 PHE A N 1
ATOM 631 C CA . PHE A 1 79 ? 3.898 -3.676 8.272 1.00 94.00 79 PHE A CA 1
ATOM 632 C C . PHE A 1 79 ? 3.532 -2.229 8.578 1.00 94.00 79 PHE A C 1
ATOM 634 O O . PHE A 1 79 ? 4.232 -1.307 8.157 1.00 94.00 79 PHE A O 1
ATOM 641 N N . PHE A 1 80 ? 2.458 -2.031 9.326 1.00 97.12 80 PHE A N 1
ATOM 642 C CA . PHE A 1 80 ? 2.043 -0.739 9.848 1.00 97.12 80 PHE A CA 1
ATOM 643 C C . PHE A 1 80 ? 1.733 -0.870 11.332 1.00 97.12 80 PHE A C 1
ATOM 645 O O . PHE A 1 80 ? 1.363 -1.940 11.796 1.00 97.12 80 PHE A O 1
ATOM 652 N N . THR A 1 81 ? 1.827 0.229 12.064 1.00 96.56 81 THR A N 1
ATOM 653 C CA . THR A 1 81 ? 1.452 0.297 13.479 1.00 96.56 81 THR A CA 1
ATOM 654 C C . THR A 1 81 ? 0.543 1.498 13.729 1.00 96.56 81 THR A C 1
ATOM 656 O O . THR A 1 81 ? 0.550 2.473 12.967 1.00 96.56 81 THR A O 1
ATOM 659 N N . THR A 1 82 ? -0.259 1.423 14.784 1.00 96.44 82 THR A N 1
ATOM 660 C CA . THR A 1 82 ? -1.059 2.538 15.308 1.00 96.44 82 THR A CA 1
ATOM 661 C C . THR A 1 82 ? -0.186 3.568 16.036 1.00 96.44 82 THR A C 1
ATOM 663 O O . THR A 1 82 ? -0.547 4.747 16.090 1.00 96.44 82 THR A O 1
ATOM 666 N N . ASP A 1 83 ? 1.007 3.179 16.506 1.00 95.56 83 ASP A N 1
ATOM 667 C CA . ASP A 1 83 ? 1.935 4.054 17.223 1.00 95.56 83 ASP A CA 1
ATOM 668 C C . ASP A 1 83 ? 2.978 4.695 16.287 1.00 95.56 83 ASP A C 1
ATOM 670 O O . ASP A 1 83 ? 3.945 4.085 15.818 1.00 95.56 83 ASP A O 1
ATOM 674 N N . LYS A 1 84 ? 2.825 6.005 16.065 1.00 94.69 84 LYS A N 1
ATOM 675 C CA . LYS A 1 84 ? 3.756 6.816 15.268 1.00 94.69 84 LYS A CA 1
ATOM 676 C C . LYS A 1 84 ? 5.193 6.798 15.804 1.00 94.69 84 LYS A C 1
ATOM 678 O O . LYS A 1 84 ? 6.131 6.862 15.005 1.00 94.69 84 LYS A O 1
ATOM 683 N N . LYS A 1 85 ? 5.384 6.758 17.128 1.00 91.62 85 LYS A N 1
ATOM 684 C CA . LYS A 1 85 ? 6.713 6.716 17.758 1.00 91.62 85 LYS A CA 1
ATOM 685 C C . LYS A 1 85 ? 7.363 5.357 17.533 1.00 91.62 85 LYS A C 1
ATOM 687 O O . LYS A 1 85 ? 8.536 5.317 17.169 1.00 91.62 85 LYS A O 1
ATOM 692 N N . TYR A 1 86 ? 6.595 4.277 17.663 1.00 89.88 86 TYR A N 1
ATOM 693 C CA . TYR A 1 86 ? 7.071 2.928 17.360 1.00 89.88 86 TYR A CA 1
ATOM 694 C C . TYR A 1 86 ? 7.529 2.818 15.899 1.00 89.88 86 TYR A C 1
ATOM 696 O O . TYR A 1 86 ? 8.666 2.423 15.637 1.00 89.88 86 TYR A O 1
ATOM 704 N N . ALA A 1 87 ? 6.729 3.318 14.947 1.00 91.38 87 ALA A N 1
ATOM 705 C CA . ALA A 1 87 ? 7.120 3.395 13.535 1.00 91.38 87 ALA A CA 1
ATOM 706 C C . ALA A 1 87 ? 8.421 4.190 13.312 1.00 91.38 87 ALA A C 1
ATOM 708 O O . ALA A 1 87 ? 9.258 3.797 12.500 1.00 91.38 87 ALA A O 1
ATOM 709 N N . ALA A 1 88 ? 8.627 5.297 14.033 1.00 88.00 88 ALA A N 1
ATOM 710 C CA . ALA A 1 88 ? 9.861 6.078 13.935 1.00 88.00 88 ALA A CA 1
ATOM 711 C C . ALA A 1 88 ? 11.105 5.294 14.399 1.00 88.00 88 ALA A C 1
ATOM 713 O O . ALA A 1 88 ? 12.196 5.526 13.874 1.00 88.00 88 ALA A O 1
ATOM 714 N N . GLY A 1 89 ? 10.949 4.343 15.326 1.00 83.62 89 GLY A N 1
ATOM 715 C CA . GLY A 1 89 ? 12.012 3.417 15.730 1.00 83.62 89 GLY A CA 1
ATOM 716 C C . GLY A 1 89 ? 12.517 2.562 14.564 1.00 83.62 89 GLY A C 1
ATOM 717 O O . GLY A 1 89 ? 13.722 2.487 14.335 1.00 83.62 89 GLY A O 1
ATOM 718 N N . TYR A 1 90 ? 11.609 2.016 13.747 1.00 78.69 90 TYR A N 1
ATOM 719 C CA . TYR A 1 90 ? 11.976 1.236 12.554 1.00 78.69 90 TYR A CA 1
ATOM 720 C C . TYR A 1 90 ? 12.689 2.066 11.484 1.00 78.69 90 TYR A C 1
ATOM 722 O O . TYR A 1 90 ? 13.592 1.566 10.816 1.00 78.69 90 TYR A O 1
ATOM 730 N N . ALA A 1 91 ? 12.307 3.336 11.325 1.00 77.62 91 ALA A N 1
ATOM 731 C CA . ALA A 1 91 ? 12.917 4.225 10.338 1.00 77.62 91 ALA A CA 1
ATOM 732 C C . ALA A 1 91 ? 14.392 4.535 10.645 1.00 77.62 91 ALA A C 1
ATOM 734 O O . ALA A 1 91 ? 15.173 4.765 9.726 1.00 77.62 91 ALA A O 1
ATOM 735 N N . ASN A 1 92 ? 14.776 4.527 11.923 1.00 67.19 92 ASN A N 1
ATOM 736 C CA . ASN A 1 92 ? 16.130 4.862 12.355 1.00 67.19 92 ASN A CA 1
ATOM 737 C C . ASN A 1 92 ? 17.117 3.691 12.289 1.00 67.19 92 ASN A C 1
ATOM 739 O O . ASN A 1 92 ? 18.282 3.908 12.583 1.00 67.19 92 ASN A O 1
ATOM 743 N N . SER A 1 93 ? 16.693 2.497 11.848 1.00 58.41 93 SER A N 1
ATOM 744 C CA . SER A 1 93 ? 17.440 1.233 11.925 1.00 58.41 93 SER A CA 1
ATOM 745 C C . SER A 1 93 ? 17.944 0.934 13.343 1.00 58.41 93 SER A C 1
ATOM 747 O O . SER A 1 93 ? 18.798 1.623 13.879 1.00 58.41 93 SER A O 1
ATOM 749 N N . PHE A 1 94 ? 17.474 -0.155 13.950 1.00 50.41 94 PHE A N 1
ATOM 750 C CA . PHE A 1 94 ? 17.872 -0.598 15.298 1.00 50.41 94 PHE A CA 1
ATOM 751 C C . PHE A 1 94 ? 19.392 -0.846 15.502 1.00 50.41 94 PHE A C 1
ATOM 753 O O . PHE A 1 94 ? 19.780 -1.332 16.559 1.00 50.41 94 PHE A O 1
ATOM 760 N N . GLN A 1 95 ? 20.262 -0.547 14.527 1.00 46.78 95 GLN A N 1
ATOM 761 C CA . GLN A 1 95 ? 21.690 -0.874 14.567 1.00 46.78 95 GLN A CA 1
ATOM 762 C C . GLN A 1 95 ? 22.671 0.235 14.167 1.00 46.78 95 GLN A C 1
ATOM 764 O O . GLN A 1 95 ? 23.866 0.043 14.368 1.00 46.78 95 GLN A O 1
ATOM 769 N N . GLN A 1 96 ? 22.253 1.383 13.631 1.00 46.19 96 GLN A N 1
ATOM 770 C CA . GLN A 1 96 ? 23.192 2.462 13.291 1.00 46.19 96 GLN A CA 1
ATOM 771 C C . GLN A 1 96 ? 22.552 3.805 13.632 1.00 46.19 96 GLN A C 1
ATOM 773 O O . GLN A 1 96 ? 21.342 3.945 13.507 1.00 46.19 96 GLN A O 1
ATOM 778 N N . GLY A 1 97 ? 23.348 4.746 14.151 1.00 56.34 97 GLY A N 1
ATOM 779 C CA . GLY A 1 97 ? 22.891 6.043 14.667 1.00 56.34 97 GLY A CA 1
ATOM 780 C C . GLY A 1 97 ? 22.028 6.861 13.696 1.00 56.34 97 GLY A C 1
ATOM 781 O O . GLY A 1 97 ? 21.785 6.448 12.568 1.00 56.34 97 GLY A O 1
ATOM 782 N N . LYS A 1 98 ? 21.563 8.037 14.157 1.00 56.75 98 LYS A N 1
ATOM 783 C CA . LYS A 1 98 ? 20.652 8.953 13.435 1.00 56.75 98 LYS A CA 1
ATOM 784 C C . LYS A 1 98 ? 20.786 8.845 11.910 1.00 56.75 98 LYS A C 1
ATOM 786 O O . LYS A 1 98 ? 21.782 9.272 11.335 1.00 56.75 98 LYS A O 1
ATOM 791 N N . ASN A 1 99 ? 19.759 8.284 11.278 1.00 65.69 99 ASN A N 1
ATOM 792 C CA . ASN A 1 99 ? 19.665 8.207 9.832 1.00 65.69 99 ASN A CA 1
ATOM 793 C C . ASN A 1 99 ? 18.897 9.436 9.344 1.00 65.69 99 ASN A C 1
ATOM 795 O O . ASN A 1 99 ? 17.687 9.528 9.544 1.00 65.69 99 ASN A O 1
ATOM 799 N N . ASP A 1 100 ? 19.584 10.368 8.687 1.00 70.75 100 ASP A N 1
ATOM 800 C CA . ASP A 1 100 ? 18.977 11.611 8.186 1.00 70.75 100 ASP A CA 1
ATOM 801 C C . ASP A 1 100 ? 17.867 11.371 7.142 1.00 70.75 100 ASP A C 1
ATOM 803 O O . ASP A 1 100 ? 17.080 12.269 6.844 1.00 70.75 100 ASP A O 1
ATOM 807 N N . ASN A 1 101 ? 17.756 10.148 6.608 1.00 77.06 101 ASN A N 1
ATOM 808 C CA . ASN A 1 101 ? 16.696 9.749 5.681 1.00 77.06 101 ASN A CA 1
ATOM 809 C C . ASN A 1 101 ? 15.500 9.058 6.361 1.00 77.06 101 ASN A C 1
ATOM 811 O O . ASN A 1 101 ? 14.530 8.718 5.672 1.00 77.06 101 ASN A O 1
ATOM 815 N N . ALA A 1 102 ? 15.547 8.845 7.681 1.00 82.69 102 ALA A N 1
ATOM 816 C CA . ALA A 1 102 ? 14.469 8.226 8.442 1.00 82.69 102 ALA A CA 1
ATOM 817 C C . ALA A 1 102 ? 13.178 9.046 8.322 1.00 82.69 102 ALA A C 1
ATOM 819 O O . ALA A 1 102 ? 13.122 10.239 8.628 1.00 82.69 102 ALA A O 1
ATOM 820 N N . LYS A 1 103 ? 12.100 8.391 7.897 1.00 90.31 103 LYS A N 1
ATOM 821 C CA . LYS A 1 103 ? 10.776 8.997 7.770 1.00 90.31 103 LYS A CA 1
ATOM 822 C C . LYS A 1 103 ? 9.678 8.034 8.184 1.00 90.31 103 LYS A C 1
ATOM 824 O O . LYS A 1 103 ? 9.773 6.819 8.021 1.00 90.31 103 LYS A O 1
ATOM 829 N N . VAL A 1 104 ? 8.587 8.617 8.665 1.00 94.12 104 VAL A N 1
ATOM 830 C CA . VAL A 1 104 ? 7.350 7.896 8.955 1.00 94.12 104 VAL A CA 1
ATOM 831 C C . VAL A 1 104 ? 6.330 8.215 7.872 1.00 94.12 104 VAL A C 1
ATOM 833 O O . VAL A 1 104 ? 5.970 9.372 7.648 1.00 94.12 104 VAL A O 1
ATOM 836 N N . ILE A 1 105 ? 5.864 7.179 7.186 1.00 95.31 105 ILE A N 1
ATOM 837 C CA . ILE A 1 105 ? 4.771 7.258 6.225 1.00 95.31 105 ILE A CA 1
ATOM 838 C C . ILE A 1 105 ? 3.454 7.154 6.995 1.00 95.31 105 ILE A C 1
ATOM 840 O O . ILE A 1 105 ? 3.211 6.157 7.664 1.00 95.31 105 ILE A O 1
ATOM 844 N N . GLU A 1 106 ? 2.595 8.164 6.852 1.00 97.62 106 GLU A N 1
ATOM 845 C CA . GLU A 1 106 ? 1.191 8.113 7.280 1.00 97.62 106 GLU A CA 1
ATOM 846 C C . GLU A 1 106 ? 0.353 7.513 6.139 1.00 97.62 106 GLU A C 1
ATOM 848 O O . GLU A 1 106 ? 0.360 8.040 5.013 1.00 97.62 106 GLU A O 1
ATOM 853 N N . ALA A 1 107 ? -0.350 6.414 6.402 1.00 97.94 107 ALA A N 1
ATOM 854 C CA . ALA A 1 107 ? -1.072 5.650 5.391 1.00 97.94 107 ALA A CA 1
ATOM 855 C C . ALA A 1 107 ? -2.469 5.222 5.851 1.00 97.94 107 ALA A C 1
ATOM 857 O O . ALA A 1 107 ? -2.724 4.986 7.028 1.00 97.94 107 ALA A O 1
ATOM 858 N N . TYR A 1 108 ? -3.357 5.085 4.873 1.00 98.50 108 TYR A N 1
ATOM 859 C CA . TYR A 1 108 ? -4.558 4.273 4.967 1.00 98.50 108 TYR A CA 1
ATOM 860 C C . TYR A 1 108 ? -4.227 2.871 4.465 1.00 98.50 108 TYR A C 1
ATOM 862 O O . TYR A 1 108 ? -3.587 2.718 3.417 1.00 98.50 108 TYR A O 1
ATOM 870 N N . VAL A 1 109 ? -4.692 1.867 5.198 1.00 98.19 109 VAL A N 1
ATOM 871 C CA . VAL A 1 109 ? -4.430 0.452 4.924 1.00 98.19 109 VAL A CA 1
ATOM 872 C C . VAL A 1 109 ? -5.765 -0.258 4.781 1.00 98.19 109 VAL A C 1
ATOM 874 O O . VAL A 1 109 ? -6.577 -0.177 5.692 1.00 98.19 109 VAL A O 1
ATOM 877 N N . LYS A 1 110 ? -6.015 -0.921 3.653 1.00 98.00 110 LYS A N 1
ATOM 878 C CA . LYS A 1 110 ? -7.271 -1.624 3.375 1.00 98.00 110 LYS A CA 1
ATOM 879 C C . LYS A 1 110 ? -7.206 -3.078 3.856 1.00 98.00 110 LYS A C 1
ATOM 881 O O . LYS A 1 110 ? -6.295 -3.808 3.471 1.00 98.00 110 LYS A O 1
ATOM 886 N N . THR A 1 111 ? -8.185 -3.479 4.662 1.00 97.62 111 THR A N 1
ATOM 887 C CA . THR A 1 111 ? -8.301 -4.804 5.292 1.00 97.62 111 THR A CA 1
ATOM 888 C C . THR A 1 111 ? -9.754 -5.275 5.232 1.00 97.62 111 THR A C 1
ATOM 890 O O . THR A 1 111 ? -10.566 -4.936 6.089 1.00 97.62 111 THR A O 1
ATOM 893 N N . ASP A 1 112 ? -10.132 -6.003 4.190 1.00 96.88 112 ASP A N 1
ATOM 894 C CA . ASP A 1 112 ? -11.506 -6.488 4.031 1.00 96.88 112 ASP A CA 1
ATOM 895 C C . ASP A 1 112 ? -11.765 -7.735 4.893 1.00 96.88 112 ASP A C 1
ATOM 897 O O . ASP A 1 112 ? -12.840 -7.863 5.486 1.00 96.88 112 ASP A O 1
ATOM 901 N N . ASN A 1 113 ? -10.774 -8.627 4.996 1.00 97.31 113 ASN A N 1
ATOM 902 C CA . ASN A 1 113 ? -10.839 -9.899 5.716 1.00 97.31 113 ASN A CA 1
ATOM 903 C C . ASN A 1 113 ? -9.566 -10.156 6.559 1.00 97.31 113 ASN A C 1
ATOM 905 O O . ASN A 1 113 ? -8.788 -11.07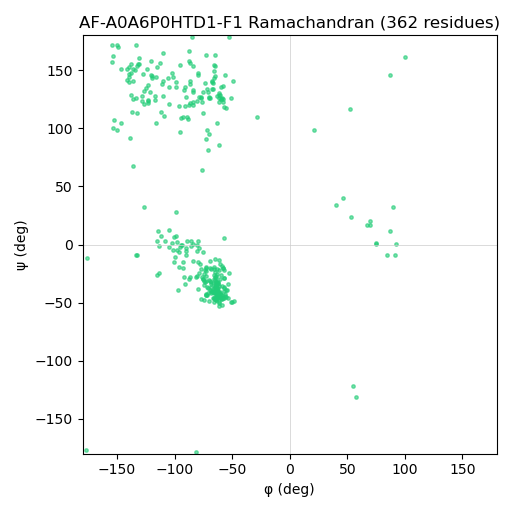4 6.256 1.00 97.31 113 ASN A O 1
ATOM 909 N N . PRO A 1 114 ? -9.336 -9.356 7.619 1.00 97.50 114 PRO A N 1
ATOM 910 C CA . PRO A 1 114 ? -8.180 -9.524 8.489 1.00 97.50 114 PRO A CA 1
ATOM 911 C C . PRO A 1 114 ? -8.241 -10.822 9.292 1.00 97.50 114 PRO A C 1
ATOM 913 O O . PRO A 1 114 ? -9.271 -11.174 9.875 1.00 97.50 114 PRO A O 1
ATOM 916 N N . LYS A 1 115 ? -7.090 -11.484 9.418 1.00 97.06 115 LYS A N 1
ATOM 917 C CA . LYS A 1 115 ? -6.858 -12.445 10.497 1.00 97.06 115 LYS A CA 1
ATOM 918 C C . LYS A 1 115 ? -6.410 -11.690 11.748 1.00 97.06 115 LYS A C 1
ATOM 920 O O . LYS A 1 115 ? -5.506 -10.870 11.654 1.00 97.06 115 LYS A O 1
ATOM 925 N N . PHE A 1 116 ? -7.017 -11.976 12.897 1.00 96.38 116 PHE A N 1
ATOM 926 C CA . PHE A 1 116 ? -6.652 -11.363 14.179 1.00 96.38 116 PHE A CA 1
ATOM 927 C C . PHE A 1 116 ? -5.865 -12.341 15.046 1.00 96.38 116 PHE A C 1
ATOM 929 O O . PHE A 1 116 ? -6.266 -13.499 15.168 1.00 96.38 116 PHE A O 1
ATOM 936 N N . GLU A 1 117 ? -4.791 -11.863 15.666 1.00 94.81 117 GLU A N 1
ATOM 937 C CA . GLU A 1 117 ? -3.900 -12.644 16.522 1.00 94.81 117 GLU A CA 1
ATOM 938 C C . GLU A 1 117 ? -3.561 -11.839 17.787 1.00 94.81 117 GLU A C 1
ATOM 940 O O . GLU A 1 117 ? -3.084 -10.710 17.710 1.00 94.81 117 GLU A O 1
ATOM 945 N N . ILE A 1 118 ? -3.806 -12.421 18.966 1.00 92.88 118 ILE A N 1
ATOM 946 C CA . ILE A 1 118 ? -3.582 -11.749 20.265 1.00 92.88 118 ILE A CA 1
ATOM 947 C C . ILE A 1 118 ? -2.092 -11.687 20.623 1.00 92.88 118 ILE A C 1
ATOM 949 O O . ILE A 1 118 ? -1.655 -10.779 21.322 1.00 92.88 118 ILE A O 1
ATOM 953 N N . MET A 1 119 ? -1.320 -12.672 20.160 1.00 90.06 119 MET A N 1
ATOM 954 C CA . MET A 1 119 ? 0.117 -12.780 20.412 1.00 90.06 119 MET A CA 1
ATOM 955 C C . MET A 1 119 ? 0.848 -11.516 19.955 1.00 90.06 119 MET A C 1
ATOM 957 O O . MET A 1 119 ? 0.463 -10.937 18.947 1.00 90.06 119 MET A O 1
ATOM 961 N N . LYS A 1 120 ? 1.912 -11.097 20.648 1.00 87.69 120 LYS A N 1
ATOM 962 C CA . LYS A 1 120 ? 2.660 -9.893 20.254 1.00 87.69 120 LYS A CA 1
ATOM 963 C C . LYS A 1 120 ? 3.351 -10.064 18.894 1.00 87.69 120 LYS A C 1
ATOM 965 O O . LYS A 1 120 ? 3.730 -11.186 18.554 1.00 87.69 120 LYS A O 1
ATOM 970 N N . PRO A 1 121 ? 3.609 -8.979 18.136 1.00 86.06 121 PRO A N 1
ATOM 971 C CA . PRO A 1 121 ? 4.204 -9.050 16.800 1.00 86.06 121 PRO A CA 1
ATOM 972 C C . PRO A 1 121 ? 5.488 -9.875 16.712 1.00 86.06 121 PRO A C 1
ATOM 974 O O . PRO A 1 121 ? 5.602 -10.770 15.873 1.00 86.06 121 PRO A O 1
ATOM 977 N N . PHE A 1 122 ? 6.439 -9.623 17.615 1.00 85.38 122 PHE A N 1
ATOM 978 C CA . PHE A 1 122 ? 7.721 -10.330 17.632 1.00 85.38 122 PHE A CA 1
ATOM 979 C C . PHE A 1 122 ? 7.565 -11.825 17.949 1.00 85.38 122 PHE A C 1
ATOM 981 O O . PHE A 1 122 ? 8.209 -12.669 17.321 1.00 85.38 122 PHE A O 1
ATOM 988 N N . GLU A 1 123 ? 6.687 -12.156 18.895 1.00 86.94 123 GLU A N 1
ATOM 989 C CA . GLU A 1 123 ? 6.385 -13.536 19.280 1.00 86.94 123 GLU A CA 1
ATOM 990 C C . GLU A 1 123 ? 5.692 -14.275 18.135 1.00 86.94 123 GLU A C 1
ATOM 992 O O . GLU A 1 123 ? 6.117 -15.371 17.769 1.00 86.94 123 GLU A O 1
ATOM 997 N N . TRP A 1 124 ? 4.694 -13.647 17.503 1.00 89.38 124 TRP A N 1
ATOM 998 C CA . TRP A 1 124 ? 3.959 -14.237 16.389 1.00 89.38 124 TRP A CA 1
ATOM 999 C C . TRP A 1 124 ? 4.870 -14.491 15.194 1.00 89.38 124 TRP A C 1
ATOM 1001 O O . TRP A 1 124 ? 4.844 -15.588 14.632 1.00 89.38 124 TRP A O 1
ATOM 1011 N N . ALA A 1 125 ? 5.709 -13.517 14.831 1.00 86.31 125 ALA A N 1
ATOM 1012 C CA . ALA A 1 125 ? 6.680 -13.677 13.755 1.00 86.31 125 ALA A CA 1
ATOM 1013 C C . ALA A 1 125 ? 7.651 -14.831 14.060 1.00 86.31 125 ALA A C 1
ATOM 1015 O O . ALA A 1 125 ? 7.850 -15.725 13.240 1.00 86.31 125 ALA A O 1
ATOM 1016 N N . THR A 1 126 ? 8.198 -14.876 15.275 1.00 87.31 126 THR A N 1
ATOM 1017 C CA . THR A 1 126 ? 9.162 -15.912 15.670 1.00 87.31 126 THR A CA 1
ATOM 1018 C C . THR A 1 126 ? 8.536 -17.308 15.690 1.00 87.31 126 THR A C 1
ATOM 1020 O O . THR A 1 126 ? 9.098 -18.235 15.105 1.00 87.31 126 THR A O 1
ATOM 1023 N N . ALA A 1 127 ? 7.357 -17.460 16.298 1.00 88.25 127 ALA A N 1
ATOM 1024 C CA . ALA A 1 127 ? 6.662 -18.742 16.433 1.00 88.25 127 ALA A CA 1
ATOM 1025 C C . ALA A 1 127 ? 6.231 -19.338 15.083 1.00 88.25 127 ALA A C 1
ATOM 1027 O O . ALA A 1 127 ? 6.130 -20.556 14.938 1.00 88.25 127 ALA A O 1
ATOM 1028 N N . HIS A 1 128 ? 5.992 -18.488 14.083 1.00 89.12 128 HIS A N 1
ATOM 1029 C CA . HIS A 1 128 ? 5.433 -18.894 12.795 1.00 89.12 128 HIS A CA 1
ATOM 1030 C C . HIS A 1 128 ? 6.395 -18.719 11.619 1.00 89.12 128 HIS A C 1
ATOM 1032 O O . HIS A 1 128 ? 5.982 -18.846 10.458 1.00 89.12 128 HIS A O 1
ATOM 1038 N N . LYS A 1 129 ? 7.677 -18.459 11.900 1.00 88.44 129 LYS A N 1
ATOM 1039 C CA . LYS A 1 129 ? 8.711 -18.260 10.887 1.00 88.44 129 LYS A CA 1
ATOM 1040 C C . LYS A 1 129 ? 8.708 -19.407 9.872 1.00 88.44 129 LYS A C 1
ATOM 1042 O O . LYS A 1 129 ? 8.760 -20.581 10.227 1.00 88.44 129 LYS A O 1
ATOM 1047 N N . GLY A 1 130 ? 8.612 -19.056 8.589 1.00 86.19 130 GLY A N 1
ATOM 1048 C CA . GLY A 1 130 ? 8.546 -20.013 7.476 1.00 86.19 130 GLY A CA 1
ATOM 1049 C C . GLY A 1 130 ? 7.147 -20.561 7.154 1.00 86.19 130 GLY A C 1
ATOM 1050 O O . GLY A 1 130 ? 6.970 -21.165 6.100 1.00 86.19 130 GLY A O 1
ATOM 1051 N N . ASN A 1 131 ? 6.131 -20.304 7.987 1.00 89.44 131 ASN A N 1
ATOM 1052 C CA . ASN A 1 131 ? 4.762 -20.810 7.805 1.00 89.44 131 ASN A CA 1
ATOM 1053 C C . ASN A 1 131 ? 3.709 -19.717 7.554 1.00 89.44 131 ASN A C 1
ATOM 1055 O O . ASN A 1 131 ? 2.525 -20.033 7.400 1.00 89.44 131 ASN A O 1
ATOM 1059 N N . TYR A 1 132 ? 4.114 -18.446 7.457 1.00 88.06 132 TYR A N 1
ATOM 1060 C CA . TYR A 1 132 ? 3.210 -17.297 7.319 1.00 88.06 132 TYR A CA 1
ATOM 1061 C C . TYR A 1 132 ? 2.164 -17.478 6.209 1.00 88.06 132 TYR A C 1
ATOM 1063 O O . TYR A 1 132 ? 0.967 -17.363 6.462 1.00 88.06 132 TYR A O 1
ATOM 1071 N N . LYS A 1 133 ? 2.587 -17.866 4.995 1.00 84.81 133 LYS A N 1
ATOM 1072 C CA . LYS A 1 133 ? 1.686 -18.066 3.840 1.00 84.81 133 LYS A CA 1
ATOM 1073 C C . LYS A 1 133 ? 0.578 -19.087 4.109 1.00 84.81 133 LYS A C 1
ATOM 1075 O O . LYS A 1 133 ? -0.543 -18.911 3.643 1.00 84.81 133 LYS A O 1
ATOM 1080 N N . LYS A 1 134 ? 0.881 -20.159 4.849 1.00 90.12 134 LYS A N 1
ATOM 1081 C CA . LYS A 1 134 ? -0.097 -21.197 5.203 1.00 90.12 134 LYS A CA 1
ATOM 1082 C C . LYS A 1 134 ? -1.094 -20.675 6.237 1.00 90.12 134 LYS A C 1
ATOM 1084 O O . LYS A 1 134 ? -2.289 -20.909 6.096 1.00 90.12 134 LYS A O 1
ATOM 1089 N N . LEU A 1 135 ? -0.606 -19.965 7.252 1.00 89.94 135 LEU A N 1
ATOM 1090 C CA . LEU A 1 135 ? -1.408 -19.467 8.377 1.00 89.94 135 LEU A CA 1
ATOM 1091 C C . LEU A 1 135 ? -2.297 -18.277 8.023 1.00 89.94 135 LEU A C 1
ATOM 1093 O O . LEU A 1 135 ? -3.297 -18.049 8.704 1.00 89.94 135 LEU A O 1
ATOM 1097 N N . LEU A 1 136 ? -1.908 -17.526 6.997 1.00 92.38 136 LEU A N 1
ATOM 1098 C CA . LEU A 1 136 ? -2.608 -16.353 6.473 1.00 92.38 136 LEU A CA 1
ATOM 1099 C C . LEU A 1 136 ? -3.409 -16.690 5.206 1.00 92.38 136 LEU A C 1
ATOM 1101 O O . LEU A 1 136 ? -3.961 -15.813 4.548 1.00 92.38 136 LEU A O 1
ATOM 1105 N N . LYS A 1 137 ? -3.485 -17.975 4.836 1.00 92.50 137 LYS A N 1
ATOM 1106 C CA . LYS A 1 137 ? -4.265 -18.410 3.681 1.00 92.50 137 LYS A CA 1
ATOM 1107 C C . LYS A 1 137 ? -5.737 -18.059 3.900 1.00 92.50 137 LYS A C 1
ATOM 1109 O O . LYS A 1 137 ? -6.356 -18.521 4.852 1.00 92.50 137 LYS A O 1
ATOM 1114 N N . GLY A 1 138 ? -6.295 -17.285 2.974 1.00 93.00 138 GLY A N 1
ATOM 1115 C CA . GLY A 1 138 ? -7.695 -16.862 3.008 1.00 93.00 138 GLY A CA 1
ATOM 1116 C C . GLY A 1 138 ? -7.938 -15.526 3.713 1.00 93.00 138 GLY A C 1
ATOM 1117 O O . GLY A 1 138 ? -9.040 -15.001 3.582 1.00 93.00 138 GLY A O 1
ATOM 1118 N N . SER A 1 139 ? -6.940 -14.946 4.388 1.00 96.38 139 SER A N 1
ATOM 1119 C CA . SER A 1 139 ? -6.996 -13.553 4.838 1.00 96.38 139 SER A CA 1
ATOM 1120 C C . SER A 1 139 ? -6.316 -12.627 3.829 1.00 96.38 139 SER A C 1
ATOM 1122 O O . SER A 1 139 ? -5.452 -13.047 3.056 1.00 96.38 139 SER A O 1
ATOM 1124 N N . ASP A 1 140 ? -6.716 -11.358 3.811 1.00 95.81 140 ASP A N 1
ATOM 1125 C CA . ASP A 1 140 ? -6.056 -10.315 3.011 1.00 95.81 140 ASP A CA 1
ATOM 1126 C C . ASP A 1 140 ? -5.089 -9.461 3.847 1.00 95.81 140 ASP A C 1
ATOM 1128 O O . ASP A 1 140 ? -4.297 -8.683 3.304 1.00 95.81 140 ASP A O 1
ATOM 1132 N N . SER A 1 141 ? -5.140 -9.621 5.167 1.00 97.19 141 SER A N 1
ATOM 1133 C CA . SER A 1 141 ? -4.264 -8.964 6.121 1.00 97.19 141 SER A CA 1
ATOM 1134 C C . SER A 1 141 ? -4.128 -9.764 7.419 1.00 97.19 141 SER A C 1
ATOM 1136 O O . SER A 1 141 ? -4.815 -10.767 7.652 1.00 97.19 141 SER A O 1
ATOM 1138 N N . LEU A 1 142 ? -3.208 -9.310 8.261 1.00 96.88 142 LEU A N 1
ATOM 1139 C CA . LEU A 1 142 ? -2.992 -9.770 9.625 1.00 96.88 142 LEU A CA 1
ATOM 1140 C C . LEU A 1 142 ? -3.061 -8.558 10.560 1.00 96.88 142 LEU A C 1
ATOM 1142 O O . LEU A 1 142 ? -2.474 -7.520 10.271 1.00 96.88 142 LEU A O 1
ATOM 1146 N N . VAL A 1 143 ? -3.766 -8.694 11.674 1.00 97.25 143 VAL A N 1
ATOM 1147 C CA . VAL A 1 143 ? -3.863 -7.697 12.740 1.00 97.25 143 VAL A CA 1
ATOM 1148 C C . VAL A 1 143 ? -3.402 -8.360 14.027 1.00 97.25 143 VAL A C 1
ATOM 1150 O O . VAL A 1 143 ? -3.919 -9.414 14.400 1.00 97.25 143 VAL A O 1
ATOM 1153 N N . VAL A 1 144 ? -2.416 -7.759 14.680 1.00 94.81 144 VAL A N 1
ATOM 1154 C CA . VAL A 1 144 ? -1.701 -8.347 15.812 1.00 94.81 144 VAL A CA 1
ATOM 1155 C C . VAL A 1 144 ? -1.871 -7.481 17.059 1.00 94.81 144 VAL A C 1
ATOM 1157 O O . VAL A 1 144 ? -1.903 -6.253 16.964 1.00 94.81 144 VAL A O 1
ATOM 1160 N N . GLY A 1 145 ? -1.982 -8.116 18.225 1.00 92.81 145 GLY A N 1
ATOM 1161 C CA . GLY A 1 145 ? -2.146 -7.457 19.524 1.00 92.81 145 GLY A CA 1
ATOM 1162 C C . GLY A 1 145 ? -3.601 -7.264 19.963 1.00 92.81 145 GLY A C 1
ATOM 1163 O O . GLY A 1 145 ? -3.844 -6.752 21.050 1.00 92.81 145 GLY A O 1
ATOM 1164 N N . ILE A 1 146 ? -4.578 -7.700 19.157 1.00 94.25 146 ILE A N 1
ATOM 1165 C CA . ILE A 1 146 ? -6.004 -7.706 19.525 1.00 94.25 146 ILE A CA 1
ATOM 1166 C C . ILE A 1 146 ? -6.688 -8.984 19.041 1.00 94.25 146 ILE A C 1
ATOM 1168 O O . ILE A 1 146 ? -6.296 -9.581 18.035 1.00 94.25 146 ILE A O 1
ATOM 1172 N N . SER A 1 147 ? -7.746 -9.401 19.737 1.00 94.06 147 SER A N 1
ATOM 1173 C CA . SER A 1 147 ? -8.531 -10.565 19.332 1.00 94.06 147 SER A CA 1
ATOM 1174 C C . SER A 1 147 ? -9.629 -10.204 18.328 1.00 94.06 147 SER A C 1
ATOM 1176 O O . SER A 1 147 ? -10.146 -9.085 18.298 1.00 94.06 147 SER A O 1
ATOM 1178 N N . SER A 1 148 ? -10.064 -11.192 17.538 1.00 95.00 148 SER A N 1
ATOM 1179 C CA . SER A 1 148 ? -11.264 -11.027 16.703 1.00 95.00 148 SER A CA 1
ATOM 1180 C C . SER A 1 148 ? -12.532 -10.811 17.535 1.00 95.00 148 SER A C 1
ATOM 1182 O O . SER A 1 148 ? -13.489 -10.218 17.042 1.00 95.00 148 SER A O 1
ATOM 1184 N N . TYR A 1 149 ? -12.552 -11.297 18.780 1.00 94.69 149 TYR A N 1
ATOM 1185 C CA . TYR A 1 149 ? -13.669 -11.118 19.699 1.00 94.69 149 TYR A CA 1
ATOM 1186 C C . TYR A 1 149 ? -13.774 -9.659 20.151 1.00 94.69 149 TYR A C 1
ATOM 1188 O O . TYR A 1 149 ? -14.845 -9.068 20.025 1.00 94.69 149 TYR A O 1
ATOM 1196 N N . ASP A 1 150 ? -12.658 -9.061 20.574 1.00 93.31 150 ASP A N 1
ATOM 1197 C CA . ASP A 1 150 ? -12.604 -7.658 20.999 1.00 93.31 150 ASP A CA 1
ATOM 1198 C C . ASP A 1 150 ? -13.001 -6.739 19.851 1.00 93.31 150 ASP A C 1
ATOM 1200 O O . ASP A 1 150 ? -13.869 -5.890 20.027 1.00 93.31 150 ASP A O 1
ATOM 1204 N N . TYR A 1 151 ? -12.474 -6.996 18.650 1.00 93.81 151 TYR A N 1
ATOM 1205 C CA . TYR A 1 151 ? -12.832 -6.224 17.463 1.00 93.81 151 TYR A CA 1
ATOM 1206 C C . TYR A 1 151 ? -14.319 -6.335 17.095 1.00 93.81 151 TYR A C 1
ATOM 1208 O O . TYR A 1 151 ? -14.948 -5.349 16.718 1.00 93.81 151 TYR A O 1
ATOM 1216 N N . LYS A 1 152 ? -14.913 -7.533 17.193 1.00 93.31 152 LYS A N 1
ATOM 1217 C CA . LYS A 1 152 ? -16.350 -7.724 16.922 1.00 93.31 152 LYS A CA 1
ATOM 1218 C C . LYS A 1 152 ? -17.230 -7.046 17.969 1.00 93.31 152 LYS A C 1
ATOM 1220 O O . LYS A 1 152 ? -18.323 -6.600 17.627 1.00 93.31 152 LYS A O 1
ATOM 1225 N N . LYS A 1 153 ? -16.778 -7.006 19.224 1.00 94.50 153 LYS A N 1
ATOM 1226 C CA . LYS A 1 153 ? -17.482 -6.345 20.326 1.00 94.50 153 LYS A CA 1
ATOM 1227 C C . LYS A 1 153 ? -17.396 -4.824 20.205 1.00 94.50 153 LYS A C 1
ATOM 1229 O O . LYS A 1 153 ? -18.396 -4.146 20.422 1.00 94.50 153 LYS A O 1
ATOM 1234 N N . ASP A 1 154 ? -16.223 -4.311 19.855 1.00 92.50 154 ASP A N 1
ATOM 1235 C CA . ASP A 1 154 ? -15.961 -2.891 19.667 1.00 92.50 154 ASP A CA 1
ATOM 1236 C C . ASP A 1 154 ? -14.916 -2.674 18.557 1.00 92.50 154 ASP A C 1
ATOM 1238 O O . ASP A 1 154 ? -13.718 -2.844 18.793 1.00 92.50 154 ASP A O 1
ATOM 1242 N N . PRO A 1 155 ? -15.330 -2.232 17.354 1.00 89.31 155 PRO A N 1
ATOM 1243 C CA . PRO A 1 155 ? -14.403 -1.935 16.265 1.00 89.31 155 PRO A CA 1
ATOM 1244 C C . PRO A 1 155 ? -13.345 -0.878 16.606 1.00 89.31 155 PRO A C 1
ATOM 1246 O O . PRO A 1 155 ? -12.302 -0.847 15.950 1.00 89.31 155 PRO A O 1
ATOM 1249 N N . SER A 1 156 ? -13.574 -0.037 17.626 1.00 91.25 156 SER A N 1
ATOM 1250 C CA . SER A 1 156 ? -12.572 0.921 18.107 1.00 91.25 156 SER A CA 1
ATOM 1251 C C . SER A 1 156 ? -11.328 0.243 18.673 1.00 91.25 156 SER A C 1
ATOM 1253 O O . SER A 1 156 ? -10.251 0.838 18.661 1.00 91.25 156 SER A O 1
ATOM 1255 N N . SER A 1 157 ? -11.429 -1.031 19.073 1.00 93.56 157 SER A N 1
ATOM 1256 C CA . SER A 1 157 ? -10.289 -1.813 19.547 1.00 93.56 157 SER A CA 1
ATOM 1257 C C . SER A 1 157 ? -9.181 -1.929 18.497 1.00 93.56 157 SER A C 1
ATOM 1259 O O . SER A 1 157 ? -8.042 -2.205 18.856 1.00 93.56 157 SER A O 1
ATOM 1261 N N . MET A 1 158 ? -9.479 -1.684 17.215 1.00 95.12 158 MET A N 1
ATOM 1262 C CA . MET A 1 158 ? -8.478 -1.571 16.153 1.00 95.12 158 MET A CA 1
ATOM 1263 C C . MET A 1 158 ? -7.422 -0.493 16.440 1.00 95.12 158 MET A C 1
ATOM 1265 O O . MET A 1 158 ? -6.280 -0.631 16.012 1.00 95.12 158 MET A O 1
ATOM 1269 N N . GLU A 1 159 ? -7.763 0.558 17.189 1.00 94.44 159 GLU A N 1
ATOM 1270 C CA . GLU A 1 159 ? -6.806 1.580 17.634 1.00 94.44 159 GLU A CA 1
ATOM 1271 C C . GLU A 1 159 ? -5.754 1.015 18.606 1.00 94.44 159 GLU A C 1
ATOM 1273 O O . GLU A 1 159 ? -4.665 1.574 18.708 1.00 94.44 159 GLU A O 1
ATOM 1278 N N . ASN A 1 160 ? -6.049 -0.119 19.251 1.00 94.31 160 ASN A N 1
ATOM 1279 C CA . ASN A 1 160 ? -5.141 -0.835 20.148 1.00 94.31 160 ASN A CA 1
ATOM 1280 C C . ASN A 1 160 ? -4.338 -1.937 19.437 1.00 94.31 160 ASN A C 1
ATOM 1282 O O . ASN A 1 160 ? -3.546 -2.615 20.086 1.00 94.31 160 ASN A O 1
ATOM 1286 N N . ALA A 1 161 ? -4.536 -2.148 18.129 1.00 95.12 161 ALA A N 1
ATOM 1287 C CA . ALA A 1 161 ? -3.709 -3.082 17.372 1.00 95.12 161 ALA A CA 1
ATOM 1288 C C . ALA A 1 161 ? -2.244 -2.626 17.412 1.00 95.12 161 ALA A C 1
ATOM 1290 O O . ALA A 1 161 ? -1.938 -1.478 17.080 1.00 95.12 161 ALA A O 1
ATOM 1291 N N . GLU A 1 162 ? -1.340 -3.529 17.785 1.00 94.44 162 GLU A N 1
ATOM 1292 C CA . GLU A 1 162 ? 0.095 -3.240 17.826 1.00 94.44 162 GLU A CA 1
ATOM 1293 C C . GLU A 1 162 ? 0.655 -3.148 16.400 1.00 94.44 162 GLU A C 1
ATOM 1295 O O . GLU A 1 162 ? 1.381 -2.206 16.062 1.00 94.44 162 GLU A O 1
ATOM 1300 N N . GLU A 1 163 ? 0.242 -4.080 15.533 1.00 95.00 163 GLU A N 1
ATOM 1301 C CA . GLU A 1 163 ? 0.596 -4.093 14.116 1.00 95.00 163 GLU A CA 1
ATOM 1302 C C . GLU A 1 163 ? -0.577 -4.495 13.211 1.00 95.00 163 GLU A C 1
ATOM 1304 O O . GLU A 1 163 ? -1.410 -5.340 13.541 1.00 95.00 163 GLU A O 1
ATOM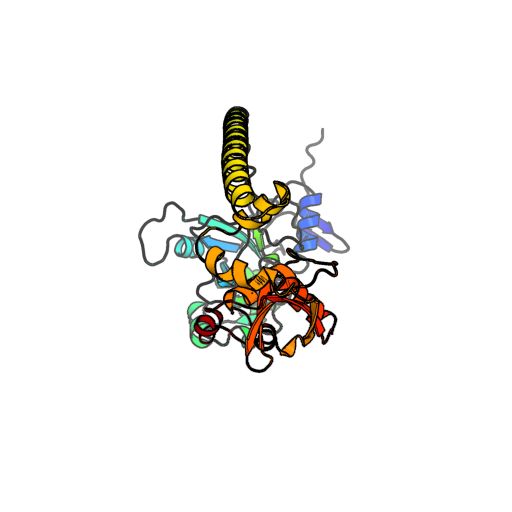 1309 N N . VAL A 1 164 ? -0.598 -3.912 12.015 1.00 97.38 164 VAL A N 1
ATOM 1310 C CA . VAL A 1 164 ? -1.480 -4.264 10.902 1.00 97.38 164 VAL A CA 1
ATOM 1311 C C . VAL A 1 164 ? -0.611 -4.524 9.679 1.00 97.38 164 VAL A C 1
ATOM 1313 O O . VAL A 1 164 ? 0.115 -3.644 9.215 1.00 97.38 164 VAL A O 1
ATOM 1316 N N . VAL A 1 165 ? -0.698 -5.730 9.131 1.00 95.81 165 VAL A N 1
ATOM 1317 C CA . VAL A 1 165 ? 0.129 -6.200 8.020 1.00 95.81 165 VAL A CA 1
ATOM 1318 C C . VAL A 1 165 ? -0.751 -6.497 6.814 1.00 95.81 165 VAL A C 1
ATOM 1320 O O . VAL A 1 165 ? -1.708 -7.260 6.916 1.00 95.81 165 VAL A O 1
ATOM 1323 N N . VAL A 1 166 ? -0.419 -5.928 5.656 1.00 95.88 166 VAL A N 1
ATOM 1324 C CA . VAL A 1 166 ? -1.104 -6.211 4.381 1.00 95.88 166 VAL A CA 1
ATOM 1325 C C . VAL A 1 166 ? -0.177 -6.871 3.378 1.00 95.88 166 VAL A C 1
ATOM 1327 O O . VAL A 1 166 ? 1.035 -6.669 3.408 1.00 95.88 166 VAL A O 1
ATOM 1330 N N . PHE A 1 167 ? -0.745 -7.660 2.471 1.00 92.62 167 PHE A N 1
ATOM 1331 C CA . PHE A 1 167 ? 0.039 -8.557 1.616 1.00 92.62 167 PHE A CA 1
ATOM 1332 C C . PHE A 1 167 ? 0.241 -8.029 0.199 1.00 92.62 167 PHE A C 1
ATOM 1334 O O . PHE A 1 167 ? 0.958 -8.641 -0.587 1.00 92.62 167 PHE A O 1
ATOM 1341 N N . THR A 1 168 ? -0.373 -6.895 -0.150 1.00 89.62 168 THR A N 1
ATOM 1342 C CA . THR A 1 168 ? -0.224 -6.293 -1.476 1.00 89.62 168 THR A CA 1
ATOM 1343 C C . THR A 1 168 ? -0.069 -4.772 -1.403 1.00 89.62 168 THR A C 1
ATOM 1345 O O . THR A 1 168 ? -0.689 -4.112 -0.564 1.00 89.62 168 THR A O 1
ATOM 1348 N N . PRO A 1 169 ? 0.686 -4.156 -2.330 1.00 88.50 169 PRO A N 1
ATOM 1349 C CA . PRO A 1 169 ? 0.810 -2.698 -2.385 1.00 88.50 169 PRO A CA 1
ATOM 1350 C C . PRO A 1 169 ? -0.503 -1.982 -2.744 1.00 88.50 169 PRO A C 1
ATOM 1352 O O . PRO A 1 169 ? -0.654 -0.791 -2.474 1.00 88.50 169 PRO A O 1
ATOM 1355 N N . TYR A 1 170 ? -1.479 -2.681 -3.331 1.00 90.88 170 TYR A N 1
ATOM 1356 C CA . TYR A 1 170 ? -2.787 -2.115 -3.685 1.00 90.88 170 TYR A CA 1
ATOM 1357 C C . TYR A 1 170 ? -3.651 -1.778 -2.460 1.00 90.88 170 TYR A C 1
ATOM 1359 O O . TYR A 1 170 ? -4.554 -0.940 -2.556 1.00 90.88 170 TYR A O 1
ATOM 1367 N N . GLN A 1 171 ? -3.342 -2.380 -1.309 1.00 96.56 171 GLN A N 1
ATOM 1368 C CA . GLN A 1 171 ? -4.008 -2.128 -0.032 1.00 96.56 171 GLN A CA 1
ATOM 1369 C C . GLN A 1 171 ? -3.497 -0.869 0.676 1.00 96.56 171 GLN A C 1
ATOM 1371 O O . GLN A 1 171 ? -4.015 -0.533 1.736 1.00 96.56 171 GLN A O 1
ATOM 1376 N N . VAL A 1 172 ? -2.527 -0.138 0.115 1.00 96.50 172 VAL A N 1
ATOM 1377 C CA . VAL A 1 172 ? -1.912 1.013 0.791 1.00 96.50 172 VAL A CA 1
ATOM 1378 C C . VAL A 1 172 ? -2.069 2.299 -0.018 1.00 96.50 172 VAL A C 1
ATOM 1380 O O . VAL A 1 172 ? -1.733 2.363 -1.205 1.00 96.50 172 VAL A O 1
ATOM 1383 N N . LYS A 1 173 ? -2.523 3.369 0.644 1.00 96.25 173 LYS A N 1
ATOM 1384 C CA . LYS A 1 173 ? -2.551 4.738 0.098 1.00 96.25 173 LYS A CA 1
ATOM 1385 C C . LYS A 1 173 ? -2.055 5.727 1.143 1.00 96.25 173 LYS A C 1
ATOM 1387 O O . LYS A 1 173 ? -2.367 5.609 2.318 1.00 96.25 173 LYS A O 1
ATOM 1392 N N . SER A 1 174 ? -1.291 6.730 0.728 1.00 95.19 174 SER A N 1
ATOM 1393 C CA . SER A 1 174 ? -0.773 7.758 1.630 1.00 95.19 174 SER A CA 1
ATOM 1394 C C . SER A 1 174 ? -1.904 8.625 2.180 1.00 95.19 174 SER A C 1
ATOM 1396 O O . SER A 1 174 ? -2.733 9.129 1.420 1.00 95.19 174 SER A O 1
ATOM 1398 N N . ALA A 1 175 ? -1.890 8.876 3.485 1.00 95.25 175 ALA A N 1
ATOM 1399 C CA . ALA A 1 175 ? -2.812 9.806 4.129 1.00 95.25 175 ALA A CA 1
ATOM 1400 C C . ALA A 1 175 ? -2.424 11.279 3.902 1.00 95.25 175 ALA A C 1
ATOM 1402 O O . ALA A 1 175 ? -3.273 12.159 4.000 1.00 95.25 175 ALA A O 1
ATOM 1403 N N . THR A 1 176 ? -1.159 11.549 3.564 1.00 89.62 176 THR A N 1
ATOM 1404 C CA . THR A 1 176 ? -0.597 12.908 3.462 1.00 89.62 176 THR A CA 1
ATOM 1405 C C . THR A 1 176 ? -0.167 13.310 2.053 1.00 89.62 176 THR A C 1
ATOM 1407 O O . THR A 1 176 ? -0.171 14.493 1.736 1.00 89.62 176 THR A O 1
ATOM 1410 N N . HIS A 1 177 ? 0.175 12.350 1.188 1.00 84.56 177 HIS A N 1
ATOM 1411 C CA . HIS A 1 177 ? 0.764 12.608 -0.135 1.00 84.56 177 HIS A CA 1
ATOM 1412 C C . HIS A 1 177 ? -0.001 11.924 -1.289 1.00 84.56 177 HIS A C 1
ATOM 1414 O O . HIS A 1 177 ? 0.595 11.495 -2.284 1.00 84.56 177 HIS A O 1
ATOM 1420 N N . ASN A 1 178 ? -1.324 11.782 -1.171 1.00 81.50 178 ASN A N 1
ATOM 1421 C CA . ASN A 1 178 ? -2.176 11.246 -2.241 1.00 81.50 178 ASN A CA 1
ATOM 1422 C C . ASN A 1 178 ? -2.650 12.348 -3.221 1.00 81.50 178 ASN A C 1
ATOM 1424 O O . ASN A 1 178 ? -2.656 13.528 -2.895 1.00 81.50 178 ASN A O 1
ATOM 1428 N N . SER A 1 179 ? -3.038 11.978 -4.449 1.00 77.00 179 SER A N 1
ATOM 1429 C CA . SER A 1 179 ? -3.653 12.891 -5.450 1.00 77.00 179 SER A CA 1
ATOM 1430 C C . SER A 1 179 ? -5.162 13.029 -5.303 1.00 77.00 179 SER A C 1
ATOM 1432 O O . SER A 1 179 ? -5.794 13.677 -6.130 1.00 77.00 179 SER A O 1
ATOM 1434 N N . GLY A 1 180 ? -5.758 12.329 -4.344 1.00 84.12 180 GLY A N 1
ATOM 1435 C CA . GLY A 1 180 ? -7.197 12.146 -4.281 1.00 84.12 180 GLY A CA 1
ATOM 1436 C C . GLY A 1 180 ? -7.785 11.154 -5.289 1.00 84.12 180 GLY A C 1
ATOM 1437 O O . GLY A 1 180 ? -8.989 10.919 -5.283 1.00 84.12 180 GLY A O 1
ATOM 1438 N N . LYS A 1 181 ? -6.959 10.525 -6.139 1.00 87.00 181 LYS A N 1
ATOM 1439 C CA . LYS A 1 181 ? -7.429 9.516 -7.105 1.00 87.00 181 LYS A CA 1
ATOM 1440 C C . LYS A 1 181 ? -7.746 8.160 -6.479 1.00 87.00 181 LYS A C 1
ATOM 1442 O O . LYS A 1 181 ? -8.518 7.420 -7.063 1.00 87.00 181 LYS A O 1
ATOM 1447 N N . PHE A 1 182 ? -7.068 7.798 -5.384 1.00 88.50 182 PHE A N 1
ATOM 1448 C CA . PHE A 1 182 ? -7.230 6.532 -4.645 1.00 88.50 182 PHE A CA 1
ATOM 1449 C C . PHE A 1 182 ? -7.422 5.267 -5.511 1.00 88.50 182 PHE A C 1
ATOM 1451 O O . PHE A 1 182 ? -8.094 4.329 -5.122 1.00 88.50 182 PHE A O 1
ATOM 1458 N N . SER A 1 183 ? -6.791 5.203 -6.688 1.00 85.19 183 SER A N 1
ATOM 1459 C CA . SER A 1 183 ? -7.082 4.155 -7.675 1.00 85.19 183 SER A CA 1
ATOM 1460 C C . SER A 1 183 ? -6.784 2.742 -7.140 1.00 85.19 183 SER A C 1
ATOM 1462 O O . SER A 1 183 ? -5.616 2.485 -6.810 1.00 85.19 183 SER A O 1
ATOM 1464 N N . PRO A 1 184 ? -7.751 1.798 -7.177 1.00 81.06 184 PRO A N 1
ATOM 1465 C CA . PRO A 1 184 ? -7.546 0.405 -6.765 1.00 81.06 184 PRO A CA 1
ATOM 1466 C C . PRO A 1 184 ? -6.622 -0.359 -7.720 1.00 81.06 184 PRO A C 1
ATOM 1468 O O . PRO A 1 184 ? -5.997 -1.331 -7.331 1.00 81.06 184 PRO A O 1
ATOM 1471 N N . LYS A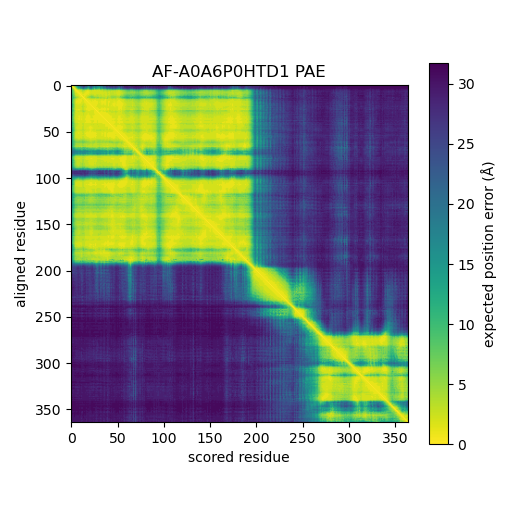 1 185 ? -6.477 0.117 -8.964 1.00 82.38 185 LYS A N 1
ATOM 1472 C CA . LYS A 1 185 ? -5.634 -0.495 -10.007 1.00 82.38 185 LYS A CA 1
ATOM 1473 C C . LYS A 1 185 ? -4.187 0.006 -10.020 1.00 82.38 185 LYS A C 1
ATOM 1475 O O . LYS A 1 185 ? -3.428 -0.334 -10.918 1.00 82.38 185 LYS A O 1
ATOM 1480 N N . ARG A 1 186 ? -3.801 0.883 -9.084 1.00 79.75 186 ARG A N 1
ATOM 1481 C CA . ARG A 1 186 ? -2.443 1.450 -9.032 1.00 79.75 186 ARG A CA 1
ATOM 1482 C C . ARG A 1 186 ? -1.758 1.031 -7.733 1.00 79.75 186 ARG A C 1
ATOM 1484 O O . ARG A 1 186 ? -2.292 1.363 -6.678 1.00 79.75 186 ARG A O 1
ATOM 1491 N N . PRO A 1 187 ? -0.576 0.398 -7.779 1.00 81.88 187 PRO A N 1
ATOM 1492 C CA . PRO A 1 187 ? 0.139 -0.024 -6.574 1.00 81.88 187 PRO A CA 1
ATOM 1493 C C . PRO A 1 187 ? 0.916 1.129 -5.919 1.00 81.88 187 PRO A C 1
ATOM 1495 O O . PRO A 1 187 ? 1.493 0.973 -4.849 1.00 81.88 187 PRO A O 1
ATOM 1498 N N . THR A 1 188 ? 0.956 2.307 -6.554 1.00 77.38 188 THR A N 1
ATOM 1499 C CA . THR A 1 188 ? 1.614 3.478 -5.977 1.00 77.38 188 THR A CA 1
ATOM 1500 C C . THR A 1 188 ? 0.833 4.002 -4.775 1.00 77.38 188 THR A C 1
ATOM 1502 O O . THR A 1 188 ? -0.354 4.330 -4.916 1.00 77.38 188 THR A O 1
ATOM 1505 N N . TYR A 1 189 ? 1.494 4.143 -3.623 1.00 82.62 189 TYR A N 1
ATOM 1506 C CA . TYR A 1 189 ? 0.844 4.641 -2.405 1.00 82.62 189 TYR A CA 1
ATOM 1507 C C . TYR A 1 189 ? 0.718 6.173 -2.395 1.00 82.62 189 TYR A C 1
ATOM 1509 O O . TYR A 1 189 ? -0.205 6.716 -1.792 1.00 82.62 189 TYR A O 1
ATOM 1517 N N . ARG A 1 190 ? 1.610 6.888 -3.089 1.00 81.69 190 ARG A N 1
ATOM 1518 C CA . ARG A 1 190 ? 1.622 8.357 -3.195 1.00 81.69 190 ARG A CA 1
ATOM 1519 C C . ARG A 1 190 ? 1.812 8.821 -4.633 1.00 81.69 190 ARG A C 1
ATOM 1521 O O . ARG A 1 190 ? 2.119 8.023 -5.519 1.00 81.69 190 ARG A O 1
ATOM 1528 N N . ASN A 1 191 ? 1.670 10.123 -4.860 1.00 75.81 191 ASN A N 1
ATOM 1529 C CA . ASN A 1 191 ? 1.965 10.700 -6.168 1.00 75.81 191 ASN A CA 1
ATOM 1530 C C . ASN A 1 191 ? 3.464 10.632 -6.484 1.00 75.81 191 ASN A C 1
ATOM 1532 O O . ASN A 1 191 ? 4.280 10.903 -5.595 1.00 75.81 191 ASN A O 1
ATOM 1536 N N . PRO A 1 192 ? 3.841 10.341 -7.744 1.00 66.88 192 PRO A N 1
ATOM 1537 C CA . PRO A 1 192 ? 5.209 10.557 -8.182 1.00 66.88 192 PRO A CA 1
ATOM 1538 C C . PRO A 1 192 ? 5.567 12.031 -7.983 1.00 66.88 192 PRO A C 1
ATOM 1540 O O . PRO A 1 192 ? 4.761 12.919 -8.275 1.00 66.88 192 PRO A O 1
ATOM 1543 N N . LYS A 1 193 ? 6.772 12.293 -7.464 1.00 58.03 193 LYS A N 1
ATOM 1544 C CA . LYS A 1 193 ? 7.317 13.653 -7.418 1.00 58.03 193 LYS A CA 1
ATOM 1545 C C . LYS A 1 193 ? 7.333 14.174 -8.857 1.00 58.03 193 LYS A C 1
ATOM 1547 O O . LYS A 1 193 ? 7.985 13.582 -9.714 1.00 58.03 193 LYS A O 1
ATOM 1552 N N . VAL A 1 194 ? 6.602 15.252 -9.132 1.00 47.69 194 VAL A N 1
ATOM 1553 C CA . VAL A 1 194 ? 6.725 15.951 -10.413 1.00 47.69 194 VAL A CA 1
ATOM 1554 C C . VAL A 1 194 ? 8.074 16.659 -10.379 1.00 47.69 194 VAL A C 1
ATOM 1556 O O . VAL A 1 194 ? 8.201 17.718 -9.770 1.00 47.69 194 VAL A O 1
ATOM 1559 N N . ILE A 1 195 ? 9.096 16.058 -10.987 1.00 43.28 195 ILE A N 1
ATOM 1560 C CA . ILE A 1 195 ? 10.362 16.745 -11.243 1.00 43.28 195 ILE A CA 1
ATOM 1561 C C . ILE A 1 195 ? 10.052 17.772 -12.332 1.00 43.28 195 ILE A C 1
ATOM 1563 O O . ILE A 1 195 ? 9.986 17.443 -13.514 1.00 43.28 195 ILE A O 1
ATOM 1567 N N . ARG A 1 196 ? 9.763 19.013 -11.932 1.00 41.31 196 ARG A N 1
ATOM 1568 C CA . ARG A 1 196 ? 9.671 20.131 -12.870 1.00 41.31 196 ARG A CA 1
ATOM 1569 C C . ARG A 1 196 ? 11.094 20.467 -13.305 1.00 41.31 196 ARG A C 1
ATOM 1571 O O . ARG A 1 196 ? 11.756 21.256 -12.645 1.00 41.31 196 ARG A O 1
ATOM 1578 N N . THR A 1 197 ? 11.570 19.849 -14.382 1.00 45.09 197 THR A N 1
ATOM 1579 C CA . THR A 1 197 ? 12.816 20.270 -15.035 1.00 45.09 197 THR A CA 1
ATOM 1580 C C . THR A 1 197 ? 12.686 21.728 -15.447 1.00 45.09 197 THR A C 1
ATOM 1582 O O . THR A 1 197 ? 11.735 22.105 -16.141 1.00 45.09 197 THR A O 1
ATOM 1585 N N . THR A 1 198 ? 13.624 22.557 -15.010 1.00 55.22 198 THR A N 1
ATOM 1586 C CA . THR A 1 198 ? 13.648 23.977 -15.353 1.00 55.22 198 THR A CA 1
ATOM 1587 C C . THR A 1 198 ? 13.902 24.163 -16.857 1.00 55.22 198 THR A C 1
ATOM 1589 O O . THR A 1 198 ? 14.542 23.323 -17.502 1.00 55.22 198 THR A O 1
ATOM 1592 N N . PRO A 1 199 ? 13.471 25.285 -17.463 1.00 59.91 199 PRO A N 1
ATOM 1593 C CA . PRO A 1 199 ? 13.811 25.602 -18.852 1.00 59.91 199 PRO A CA 1
ATOM 1594 C C . PRO A 1 199 ? 15.325 25.662 -19.123 1.00 59.91 199 PRO A C 1
ATOM 1596 O O . PRO A 1 199 ? 15.748 25.550 -20.273 1.00 59.91 199 PRO A O 1
ATOM 1599 N N . ALA A 1 200 ? 16.151 25.869 -18.091 1.00 58.47 200 ALA A N 1
ATOM 1600 C CA . ALA A 1 200 ? 17.609 25.837 -18.187 1.00 58.47 200 ALA A CA 1
ATOM 1601 C C . ALA A 1 200 ? 18.134 24.397 -18.314 1.00 58.47 200 ALA A C 1
ATOM 1603 O O . ALA A 1 200 ? 18.880 24.099 -19.248 1.00 58.47 200 ALA A O 1
ATOM 1604 N N . GLU A 1 201 ? 17.661 23.483 -17.466 1.00 50.28 201 GLU A N 1
ATOM 1605 C CA . GLU A 1 201 ? 18.016 22.058 -17.526 1.00 50.28 201 GLU A CA 1
ATOM 1606 C C . GLU A 1 201 ? 17.525 21.407 -18.824 1.00 50.28 201 GLU A C 1
ATOM 1608 O O . GLU A 1 201 ? 18.255 20.635 -19.443 1.00 50.28 201 GLU A O 1
ATOM 1613 N N . MET A 1 202 ? 16.338 21.781 -19.320 1.00 52.94 202 MET A N 1
ATOM 1614 C CA . MET A 1 202 ? 15.860 21.315 -20.629 1.00 52.94 202 MET A CA 1
ATOM 1615 C C . MET A 1 202 ? 16.725 21.825 -21.789 1.00 52.94 202 MET A C 1
ATOM 1617 O O . MET A 1 202 ? 16.961 21.092 -22.756 1.00 52.94 202 MET A O 1
ATOM 1621 N N . ARG A 1 203 ? 17.236 23.061 -21.704 1.00 63.88 203 ARG A N 1
ATOM 1622 C CA . ARG A 1 203 ? 18.179 23.612 -22.692 1.00 63.88 203 ARG A CA 1
ATOM 1623 C C . ARG A 1 203 ? 19.525 22.893 -22.643 1.00 63.88 203 ARG A C 1
ATOM 1625 O O . ARG A 1 203 ? 20.070 22.567 -23.698 1.00 63.88 203 ARG A O 1
ATOM 1632 N N . GLN A 1 204 ? 20.025 22.582 -21.450 1.00 52.09 204 GLN A N 1
ATOM 1633 C CA . GLN A 1 204 ? 21.264 21.828 -21.261 1.00 52.09 204 GLN A CA 1
ATOM 1634 C C . GLN A 1 204 ? 21.133 20.385 -21.768 1.00 52.09 204 GLN A C 1
ATOM 1636 O O . GLN A 1 204 ? 21.968 19.940 -22.556 1.00 52.09 204 GLN A O 1
ATOM 1641 N N . ALA A 1 205 ? 20.040 19.695 -21.432 1.00 44.41 205 ALA A N 1
ATOM 1642 C CA . ALA A 1 205 ? 19.732 18.362 -21.945 1.00 44.41 205 ALA A CA 1
ATOM 1643 C C . ALA A 1 205 ? 19.582 18.360 -23.475 1.00 44.41 205 ALA A C 1
ATOM 1645 O O . ALA A 1 205 ? 20.130 17.492 -24.152 1.00 44.41 205 ALA A O 1
ATOM 1646 N N . SER A 1 206 ? 18.924 19.375 -24.046 1.00 57.09 206 SER A N 1
ATOM 1647 C CA . SER A 1 206 ? 18.810 19.542 -25.502 1.00 57.09 206 SER A CA 1
ATOM 1648 C C . SER A 1 206 ? 20.167 19.770 -26.173 1.00 57.09 206 SER A C 1
ATOM 1650 O O . SER A 1 206 ? 20.412 19.245 -27.262 1.00 57.09 206 SER A O 1
ATOM 1652 N N . LYS A 1 207 ? 21.073 20.521 -25.532 1.00 64.88 207 LYS A N 1
ATOM 1653 C CA . LYS A 1 207 ? 22.448 20.730 -26.009 1.00 64.88 207 LYS A CA 1
ATOM 1654 C C . LYS A 1 207 ? 23.247 19.423 -25.977 1.00 64.88 207 LYS A C 1
ATOM 1656 O O . LYS A 1 207 ? 23.849 19.077 -26.993 1.00 64.88 207 LYS A O 1
ATOM 1661 N N . MET A 1 208 ? 23.171 18.661 -24.883 1.00 50.25 208 MET A N 1
ATOM 1662 C CA . MET A 1 208 ? 23.805 17.338 -24.773 1.00 50.25 208 MET A CA 1
ATOM 1663 C C . MET A 1 208 ? 23.241 16.347 -25.798 1.00 50.25 208 MET A C 1
ATOM 1665 O O . MET A 1 208 ? 24.002 15.617 -26.425 1.00 50.25 208 MET A O 1
ATOM 1669 N N . LEU A 1 209 ? 21.929 16.360 -26.052 1.00 48.56 209 LEU A N 1
ATOM 1670 C CA . LEU A 1 209 ? 21.287 15.544 -27.090 1.00 48.56 209 LEU A CA 1
ATOM 1671 C C . LEU A 1 209 ? 21.774 15.906 -28.496 1.00 48.56 209 LEU A C 1
ATOM 1673 O O . LEU A 1 209 ? 22.050 15.010 -29.294 1.00 48.56 209 LEU A O 1
ATOM 1677 N N . LYS A 1 210 ? 21.913 17.200 -28.810 1.00 63.06 210 LYS A N 1
ATOM 1678 C CA . LYS A 1 210 ? 22.478 17.651 -30.093 1.00 63.06 210 LYS A CA 1
ATOM 1679 C C . LYS A 1 210 ? 23.935 17.212 -30.252 1.00 63.06 210 LYS A C 1
ATOM 1681 O O . LYS A 1 210 ? 24.282 16.684 -31.305 1.00 63.06 210 LYS A O 1
ATOM 1686 N N . GLN A 1 211 ? 24.754 17.364 -29.210 1.00 58.88 211 GLN A N 1
ATOM 1687 C CA . GLN A 1 211 ? 26.154 16.918 -29.206 1.00 58.88 211 GLN A CA 1
ATOM 1688 C C . GLN A 1 211 ? 26.264 15.394 -29.359 1.00 58.88 211 GLN A C 1
ATOM 1690 O O . GLN A 1 211 ? 27.021 14.911 -30.195 1.00 58.88 211 GLN A O 1
ATOM 1695 N N . THR A 1 212 ? 25.433 14.638 -28.640 1.00 43.66 212 THR A N 1
ATOM 1696 C CA . THR A 1 212 ? 25.382 13.171 -28.724 1.00 43.66 212 THR A CA 1
ATOM 1697 C C . THR A 1 212 ? 24.963 12.709 -30.121 1.00 43.66 212 THR A C 1
ATOM 1699 O O . THR A 1 212 ? 25.560 11.794 -30.680 1.00 43.66 212 THR A O 1
ATOM 1702 N N . ARG A 1 213 ? 23.970 13.365 -30.738 1.00 53.84 213 ARG A N 1
ATOM 1703 C CA . ARG A 1 213 ? 23.553 13.072 -32.121 1.00 53.84 213 ARG A CA 1
ATOM 1704 C C . ARG A 1 213 ? 24.654 13.377 -33.137 1.00 53.84 213 ARG A C 1
ATOM 1706 O O . ARG A 1 213 ? 24.830 12.592 -34.066 1.00 53.84 213 ARG A O 1
ATOM 1713 N N . ALA A 1 214 ? 25.386 14.477 -32.960 1.00 62.16 214 ALA A N 1
ATOM 1714 C CA . ALA A 1 214 ? 26.523 14.819 -33.811 1.00 62.16 214 ALA A CA 1
ATOM 1715 C C . ALA A 1 214 ? 27.647 13.776 -33.695 1.00 62.16 214 ALA A C 1
ATOM 1717 O O . ALA A 1 214 ? 28.147 13.311 -34.716 1.00 62.16 214 ALA A O 1
ATOM 1718 N N . GLU A 1 215 ? 27.969 13.325 -32.480 1.00 53.44 215 GLU A N 1
ATOM 1719 C CA . GLU A 1 215 ? 28.985 12.288 -32.257 1.00 53.44 215 GLU A CA 1
ATOM 1720 C C . GLU A 1 215 ? 28.555 10.918 -32.807 1.00 53.44 215 GLU A C 1
ATOM 1722 O O . GLU A 1 215 ? 29.346 10.233 -33.452 1.00 53.44 215 GLU A O 1
ATOM 1727 N N . ILE A 1 216 ? 27.282 10.529 -32.651 1.00 49.34 216 ILE A N 1
ATOM 1728 C CA . ILE A 1 216 ? 26.737 9.309 -33.276 1.00 49.34 216 ILE A CA 1
ATOM 1729 C C . ILE A 1 216 ? 26.848 9.385 -34.803 1.00 49.34 216 ILE A C 1
ATOM 1731 O O . ILE A 1 216 ? 27.176 8.386 -35.444 1.00 49.34 216 ILE A O 1
ATOM 1735 N N . LYS A 1 217 ? 26.572 10.551 -35.400 1.00 62.28 217 LYS A N 1
ATOM 1736 C CA . LYS A 1 217 ? 26.704 10.757 -36.847 1.00 62.28 217 LYS A CA 1
ATOM 1737 C C . LYS A 1 217 ? 28.166 10.624 -37.288 1.00 62.28 217 LYS A C 1
ATOM 1739 O O . LYS A 1 217 ? 28.434 9.846 -38.198 1.00 62.28 217 LYS A O 1
ATOM 1744 N N . ARG A 1 218 ? 29.098 11.280 -36.588 1.00 67.81 218 ARG A N 1
ATOM 1745 C CA . ARG A 1 218 ? 30.547 11.196 -36.845 1.00 67.81 218 ARG A CA 1
ATOM 1746 C C . ARG A 1 218 ? 31.054 9.753 -36.781 1.00 67.81 218 ARG A C 1
ATOM 1748 O O . ARG A 1 218 ? 31.728 9.294 -37.697 1.00 67.81 218 ARG A O 1
ATOM 1755 N N . ARG A 1 219 ? 30.644 8.998 -35.757 1.00 51.03 219 ARG A N 1
ATOM 1756 C CA . ARG A 1 219 ? 30.991 7.574 -35.612 1.00 51.03 219 ARG A CA 1
ATOM 1757 C C . ARG A 1 219 ? 30.433 6.706 -36.734 1.00 51.03 219 ARG A C 1
ATOM 1759 O O . ARG A 1 219 ? 31.133 5.818 -37.203 1.00 51.03 219 ARG A O 1
ATOM 1766 N N . LYS A 1 220 ? 29.204 6.964 -37.196 1.00 53.78 220 LYS A N 1
ATOM 1767 C CA . LYS A 1 220 ? 28.627 6.257 -38.354 1.00 53.78 220 LYS A CA 1
ATOM 1768 C C . LYS A 1 220 ? 29.390 6.546 -39.648 1.00 53.78 220 LYS A C 1
ATOM 1770 O O . LYS A 1 220 ? 29.549 5.643 -40.464 1.00 53.78 220 LYS A O 1
ATOM 1775 N N . GLU A 1 221 ? 29.855 7.780 -39.833 1.00 70.56 221 GLU A N 1
ATOM 1776 C CA . GLU A 1 221 ? 30.673 8.176 -40.985 1.00 70.56 221 GLU A CA 1
ATOM 1777 C C . GLU A 1 221 ? 32.071 7.530 -40.937 1.00 70.56 221 GLU A C 1
ATOM 1779 O O . GLU A 1 221 ? 32.550 7.024 -41.951 1.00 70.56 221 GLU A O 1
ATOM 1784 N N . GLU A 1 222 ? 32.712 7.476 -39.765 1.00 63.16 222 GLU A N 1
ATOM 1785 C CA . GLU A 1 222 ? 33.976 6.747 -39.558 1.00 63.16 222 GLU A CA 1
ATOM 1786 C C . GLU A 1 222 ? 33.812 5.234 -39.782 1.00 63.16 222 GLU A C 1
ATOM 1788 O O . GLU A 1 222 ? 34.627 4.612 -40.465 1.00 63.16 222 GLU A O 1
ATOM 1793 N N . GLU A 1 223 ? 32.727 4.643 -39.275 1.00 52.22 223 GLU A N 1
ATOM 1794 C CA . GLU A 1 223 ? 32.376 3.238 -39.500 1.00 52.22 223 GLU A CA 1
ATOM 1795 C C . GLU A 1 223 ? 32.192 2.955 -40.999 1.00 52.22 223 GLU A C 1
ATOM 1797 O O . GLU A 1 223 ? 32.712 1.968 -41.513 1.00 52.22 223 GLU A O 1
ATOM 1802 N N . GLU A 1 224 ? 31.517 3.844 -41.733 1.00 61.78 224 GLU A N 1
ATOM 1803 C CA . GLU A 1 224 ? 31.335 3.738 -43.184 1.00 61.78 224 GLU A CA 1
ATOM 1804 C C . GLU A 1 224 ? 32.651 3.827 -43.966 1.00 61.78 224 GLU A C 1
ATOM 1806 O O . GLU A 1 224 ? 32.836 3.084 -44.935 1.00 61.78 224 GLU A O 1
ATOM 1811 N N . LYS A 1 225 ? 33.588 4.679 -43.534 1.00 69.69 225 LYS A N 1
ATOM 1812 C CA . LYS A 1 225 ? 34.944 4.727 -44.102 1.00 69.69 225 LYS A CA 1
ATOM 1813 C C . LYS A 1 225 ? 35.688 3.409 -43.873 1.00 69.69 225 LYS A C 1
ATOM 1815 O O . LYS A 1 225 ? 36.240 2.860 -44.826 1.00 69.69 225 LYS A O 1
ATOM 1820 N N . HIS A 1 226 ? 35.645 2.862 -42.657 1.00 53.97 226 HIS A N 1
ATOM 1821 C CA . HIS A 1 226 ? 36.239 1.555 -42.354 1.00 53.97 226 HIS A CA 1
ATOM 1822 C C . HIS A 1 226 ? 35.607 0.418 -43.166 1.00 53.97 226 HIS A C 1
ATOM 1824 O O . HIS A 1 226 ? 36.313 -0.430 -43.707 1.00 53.97 226 HIS A O 1
ATOM 1830 N N . LEU A 1 227 ? 34.282 0.416 -43.308 1.00 53.28 227 LEU A N 1
ATOM 1831 C CA . LEU A 1 227 ? 33.542 -0.559 -44.109 1.00 53.28 227 LEU A CA 1
ATOM 1832 C C . LEU A 1 227 ? 33.943 -0.532 -45.584 1.00 53.28 227 LEU A C 1
ATOM 1834 O O . LEU A 1 227 ? 34.123 -1.591 -46.183 1.00 53.28 227 LEU A O 1
ATOM 1838 N N . LYS A 1 228 ? 34.107 0.663 -46.163 1.00 62.84 228 LYS A N 1
ATOM 1839 C CA . LYS A 1 228 ? 34.609 0.824 -47.535 1.00 62.84 228 LYS A CA 1
ATOM 1840 C C . LYS A 1 228 ? 36.045 0.326 -47.677 1.00 62.84 228 LYS A C 1
ATOM 1842 O O . LYS A 1 228 ? 36.351 -0.337 -48.661 1.00 62.84 228 LYS A O 1
ATOM 1847 N N . ALA A 1 229 ? 36.910 0.588 -46.696 1.00 55.78 229 ALA A N 1
ATOM 1848 C CA . ALA A 1 229 ? 38.273 0.057 -46.704 1.00 55.78 229 ALA A CA 1
ATOM 1849 C C . ALA A 1 229 ? 38.272 -1.483 -46.711 1.00 55.78 229 ALA A C 1
ATOM 1851 O O . ALA A 1 229 ? 38.918 -2.094 -47.557 1.00 55.78 229 ALA A O 1
ATOM 1852 N N . ILE A 1 230 ? 37.455 -2.105 -45.855 1.00 51.91 230 ILE A N 1
ATOM 1853 C CA . ILE A 1 230 ? 37.279 -3.565 -45.796 1.00 51.91 230 ILE A CA 1
ATOM 1854 C C . ILE A 1 230 ? 36.703 -4.117 -47.104 1.00 51.91 230 ILE A C 1
ATOM 1856 O O . ILE A 1 230 ? 37.162 -5.148 -47.592 1.00 51.91 230 ILE A O 1
ATOM 1860 N N . GLN A 1 231 ? 35.723 -3.431 -47.700 1.00 51.66 231 GLN A N 1
ATOM 1861 C CA . GLN A 1 231 ? 35.165 -3.791 -49.004 1.00 51.66 231 GLN A CA 1
ATOM 1862 C C . GLN A 1 231 ? 36.244 -3.815 -50.087 1.00 51.66 231 GLN A C 1
ATOM 1864 O O . GLN A 1 231 ? 36.307 -4.777 -50.849 1.00 51.66 231 GLN A O 1
ATOM 1869 N N . ASN A 1 232 ? 37.102 -2.795 -50.133 1.00 53.53 232 ASN A N 1
ATOM 1870 C CA . ASN A 1 232 ? 38.186 -2.702 -51.108 1.00 53.53 232 ASN A CA 1
ATOM 1871 C C . ASN A 1 232 ? 39.226 -3.815 -50.909 1.00 53.53 232 ASN A C 1
ATOM 1873 O O . ASN A 1 232 ? 39.662 -4.421 -51.886 1.00 53.53 232 ASN A O 1
ATOM 1877 N N . THR A 1 233 ? 39.568 -4.153 -49.662 1.00 49.41 233 THR A N 1
ATOM 1878 C CA . THR A 1 233 ? 40.442 -5.299 -49.357 1.00 49.41 233 THR A CA 1
ATOM 1879 C C . THR A 1 233 ? 39.808 -6.625 -49.794 1.00 49.41 233 THR A C 1
ATOM 1881 O O . THR A 1 233 ? 40.461 -7.444 -50.432 1.00 49.41 233 THR A O 1
ATOM 1884 N N . MET A 1 234 ? 38.517 -6.828 -49.514 1.00 42.75 234 MET A N 1
ATOM 1885 C CA . MET A 1 234 ? 37.770 -8.036 -49.899 1.00 42.75 234 MET A CA 1
ATOM 1886 C C . MET A 1 234 ? 37.598 -8.167 -51.421 1.00 42.75 234 MET A C 1
ATOM 1888 O O . MET A 1 234 ? 37.615 -9.278 -51.949 1.00 42.75 234 MET A O 1
ATOM 1892 N N . PHE A 1 235 ? 37.472 -7.043 -52.132 1.00 38.44 235 PHE A N 1
ATOM 1893 C CA . PHE A 1 235 ? 37.371 -6.980 -53.593 1.00 38.44 235 PHE A CA 1
ATOM 1894 C C . PHE A 1 235 ? 38.627 -7.517 -54.292 1.00 38.44 235 PHE A C 1
ATOM 1896 O O . PHE A 1 235 ? 38.521 -8.153 -55.338 1.00 38.44 235 PHE A O 1
ATOM 1903 N N . TRP A 1 236 ? 39.807 -7.316 -53.697 1.00 39.88 236 TRP A N 1
ATOM 1904 C CA . TRP A 1 236 ? 41.064 -7.861 -54.221 1.00 39.88 236 TRP A CA 1
ATOM 1905 C C . TRP A 1 236 ? 41.144 -9.388 -54.063 1.00 39.88 236 TRP A C 1
ATOM 1907 O O . TRP A 1 236 ? 41.720 -10.076 -54.900 1.00 39.88 236 TRP A O 1
ATOM 1917 N N . VAL A 1 237 ? 40.509 -9.929 -53.018 1.00 41.81 237 VAL A N 1
ATOM 1918 C CA . VAL A 1 237 ? 40.561 -11.357 -52.672 1.00 41.81 237 VAL A CA 1
ATOM 1919 C C . VAL A 1 237 ? 39.497 -12.183 -53.411 1.00 41.81 237 VAL A C 1
ATOM 1921 O O . VAL A 1 237 ? 39.716 -13.371 -53.635 1.00 41.81 237 VAL A O 1
ATOM 1924 N N . HIS A 1 238 ? 38.349 -11.613 -53.802 1.00 39.69 238 HIS A N 1
ATOM 1925 C CA . HIS A 1 238 ? 37.271 -12.325 -54.512 1.00 39.69 238 HIS A CA 1
ATOM 1926 C C . HIS A 1 238 ? 36.710 -11.476 -55.668 1.00 39.69 238 HIS A C 1
ATOM 1928 O O . HIS A 1 238 ? 36.052 -10.458 -55.446 1.00 39.69 238 HIS A O 1
ATOM 1934 N N . LYS A 1 239 ? 36.907 -11.912 -56.921 1.00 44.84 239 LYS A N 1
ATOM 1935 C CA . LYS A 1 239 ? 36.276 -11.284 -58.097 1.00 44.84 239 LYS A CA 1
ATOM 1936 C C . LYS A 1 239 ? 34.734 -11.422 -58.012 1.00 44.84 239 LYS A C 1
ATOM 1938 O O . LYS A 1 239 ? 34.208 -12.483 -58.338 1.00 44.84 239 LYS A O 1
ATOM 1943 N N . LYS A 1 240 ? 34.061 -10.301 -57.662 1.00 42.81 240 LYS A N 1
ATOM 1944 C CA . LYS A 1 240 ? 32.598 -9.986 -57.531 1.00 42.81 240 LYS A CA 1
ATOM 1945 C C . LYS A 1 240 ? 31.945 -10.297 -56.164 1.00 42.81 240 LYS A C 1
ATOM 1947 O O . LYS A 1 240 ? 32.199 -11.355 -55.613 1.00 42.81 240 LYS A O 1
ATOM 1952 N N . HIS A 1 241 ? 30.961 -9.564 -55.607 1.00 52.34 241 HIS A N 1
ATOM 1953 C CA . HIS A 1 241 ? 30.654 -8.128 -55.392 1.00 52.34 241 HIS A CA 1
ATOM 1954 C C . HIS A 1 241 ? 29.761 -8.085 -54.122 1.00 52.34 241 HIS A C 1
ATOM 1956 O O . HIS A 1 241 ? 28.599 -8.482 -54.192 1.00 52.34 241 HIS A O 1
ATOM 1962 N N . PHE A 1 242 ? 30.260 -7.621 -52.970 1.00 49.00 242 PHE A N 1
ATOM 1963 C CA . PHE A 1 242 ? 29.426 -7.399 -51.772 1.00 49.00 242 PHE A CA 1
ATOM 1964 C C . PHE A 1 242 ? 29.034 -5.924 -51.654 1.00 49.00 242 PHE A C 1
ATOM 1966 O O . PHE A 1 242 ? 29.860 -5.045 -51.905 1.00 49.00 242 PHE A O 1
ATOM 1973 N N . THR A 1 243 ? 27.794 -5.638 -51.256 1.00 56.00 243 THR A N 1
ATOM 1974 C CA . THR A 1 243 ? 27.311 -4.269 -51.010 1.00 56.00 243 THR A CA 1
ATOM 1975 C C . THR A 1 243 ? 27.668 -3.804 -49.593 1.00 56.00 243 THR A C 1
ATOM 1977 O O . THR A 1 243 ? 27.775 -4.608 -48.667 1.00 56.00 243 THR A O 1
ATOM 1980 N N . LEU A 1 244 ? 27.801 -2.490 -49.373 1.00 49.84 244 LEU A N 1
ATOM 1981 C CA . LEU A 1 244 ? 28.122 -1.918 -48.051 1.00 49.84 244 LEU A CA 1
ATOM 1982 C C . LEU A 1 244 ? 27.122 -2.319 -46.952 1.00 49.84 244 LEU A C 1
ATOM 1984 O O . LEU A 1 244 ? 27.491 -2.435 -45.784 1.00 49.84 244 LEU A O 1
ATOM 1988 N N . ALA A 1 245 ? 25.864 -2.578 -47.316 1.00 52.72 245 ALA A N 1
ATOM 1989 C CA . ALA A 1 245 ? 24.843 -3.080 -46.398 1.00 52.72 245 ALA A CA 1
ATOM 1990 C C . ALA A 1 245 ? 25.123 -4.522 -45.933 1.00 52.72 245 ALA A C 1
ATOM 1992 O O . ALA A 1 245 ? 24.904 -4.846 -44.765 1.00 52.72 245 ALA A O 1
ATOM 1993 N N . GLN A 1 246 ? 25.654 -5.374 -46.815 1.00 52.28 246 GLN A N 1
ATOM 1994 C CA . GLN A 1 246 ? 26.039 -6.748 -46.477 1.00 52.28 246 GLN A CA 1
ATOM 1995 C C . GLN A 1 246 ? 27.259 -6.770 -45.549 1.00 52.28 246 GLN A C 1
ATOM 1997 O O . GLN A 1 246 ? 27.280 -7.524 -44.579 1.00 52.28 246 GLN A O 1
ATOM 2002 N N . ILE A 1 247 ? 28.228 -5.882 -45.776 1.00 50.88 247 ILE A N 1
ATOM 2003 C CA . ILE A 1 247 ? 29.434 -5.776 -44.941 1.00 50.88 247 ILE A CA 1
ATOM 2004 C C . ILE A 1 247 ? 29.094 -5.194 -43.555 1.00 50.88 247 ILE A C 1
ATOM 2006 O O . ILE A 1 247 ? 29.581 -5.692 -42.543 1.00 50.88 247 ILE A O 1
ATOM 2010 N N . ARG A 1 248 ? 28.161 -4.231 -43.467 1.00 45.75 248 ARG A N 1
ATOM 2011 C CA . ARG A 1 248 ? 27.614 -3.732 -42.184 1.00 45.75 248 ARG A CA 1
ATOM 2012 C C . ARG A 1 248 ? 26.987 -4.828 -41.330 1.00 45.75 248 ARG A C 1
ATOM 2014 O O . ARG A 1 248 ? 27.098 -4.786 -40.108 1.00 45.75 248 ARG A O 1
ATOM 2021 N N . LYS A 1 249 ? 26.323 -5.797 -41.964 1.00 50.22 249 LYS A N 1
ATOM 2022 C CA . LYS A 1 249 ? 25.724 -6.945 -41.274 1.00 50.22 249 LYS A CA 1
ATOM 2023 C C . LYS A 1 249 ? 26.784 -7.943 -40.792 1.00 50.22 249 LYS A C 1
ATOM 2025 O O . LYS A 1 249 ? 26.586 -8.555 -39.756 1.00 50.22 249 LYS A O 1
ATOM 2030 N N . LEU A 1 250 ? 27.905 -8.061 -41.508 1.00 44.19 250 LEU A N 1
ATOM 2031 C CA . LEU A 1 250 ? 29.038 -8.928 -41.158 1.00 44.19 250 LEU A CA 1
ATOM 2032 C C . LEU A 1 250 ? 29.925 -8.373 -40.027 1.00 44.19 250 LEU A C 1
ATOM 2034 O O . LEU A 1 250 ? 30.548 -9.157 -39.322 1.00 44.19 250 LEU A O 1
ATOM 2038 N N . LEU A 1 251 ? 30.002 -7.046 -39.857 1.00 44.47 251 LEU A N 1
ATOM 2039 C CA . LEU A 1 251 ? 30.913 -6.399 -38.895 1.00 44.47 251 LEU A CA 1
ATOM 2040 C C . LEU A 1 251 ? 30.266 -5.954 -37.574 1.00 44.47 251 LEU A C 1
ATOM 2042 O O . LEU A 1 251 ? 30.990 -5.664 -36.621 1.00 44.47 251 LEU A O 1
ATOM 2046 N N . LYS A 1 252 ? 28.930 -5.886 -37.492 1.00 44.16 252 LYS A N 1
ATOM 2047 C CA . LYS A 1 252 ? 28.222 -5.498 -36.256 1.00 44.16 252 LYS A CA 1
ATOM 2048 C C . LYS A 1 252 ? 28.311 -6.533 -35.130 1.00 44.16 252 LYS A C 1
ATOM 2050 O O . LYS A 1 252 ? 28.083 -6.175 -33.976 1.00 44.16 252 LYS A O 1
ATOM 2055 N N . ASP A 1 253 ? 28.733 -7.751 -35.447 1.00 41.84 253 ASP A N 1
ATOM 2056 C CA . ASP A 1 253 ? 29.072 -8.788 -34.479 1.00 41.84 253 ASP A CA 1
ATOM 2057 C C . ASP A 1 253 ? 30.594 -8.734 -34.249 1.00 41.84 253 ASP A C 1
ATOM 2059 O O . ASP A 1 253 ? 31.384 -9.195 -35.073 1.00 41.84 253 ASP A O 1
ATOM 2063 N N . LYS A 1 254 ? 31.037 -8.048 -33.186 1.00 36.41 254 LYS A N 1
ATOM 2064 C CA . LYS A 1 254 ? 32.453 -7.688 -32.981 1.00 36.41 254 LYS A CA 1
ATOM 2065 C C . LYS A 1 254 ? 33.409 -8.896 -33.008 1.00 36.41 254 LYS A C 1
ATOM 2067 O O . LYS A 1 254 ? 33.367 -9.762 -32.144 1.00 36.41 254 LYS A O 1
ATOM 2072 N N . GLN A 1 255 ? 34.309 -8.852 -33.993 1.00 44.91 255 GLN A N 1
ATOM 2073 C CA . GLN A 1 255 ? 35.734 -9.225 -33.994 1.00 44.91 255 GLN A CA 1
ATOM 2074 C C . GLN A 1 255 ? 36.231 -10.193 -32.900 1.00 44.91 255 GLN A C 1
ATOM 2076 O O . GLN A 1 255 ? 36.585 -9.762 -31.811 1.00 44.91 255 GLN A O 1
ATOM 2081 N N . HIS A 1 256 ? 36.357 -11.480 -33.244 1.00 38.47 256 HIS A N 1
ATOM 2082 C CA . HIS A 1 256 ? 37.657 -12.135 -33.532 1.00 38.47 256 HIS A CA 1
ATOM 2083 C C . HIS A 1 256 ? 37.479 -13.601 -34.002 1.00 38.47 256 HIS A C 1
ATOM 2085 O O . HIS A 1 256 ? 38.393 -14.184 -34.580 1.00 38.47 256 HIS A O 1
ATOM 2091 N N . ASP A 1 257 ? 36.274 -14.171 -33.872 1.00 40.28 257 ASP A N 1
ATOM 2092 C CA . ASP A 1 257 ? 35.998 -15.576 -34.237 1.00 40.28 257 ASP A CA 1
ATOM 2093 C C . ASP A 1 257 ? 35.412 -15.770 -35.649 1.00 40.28 257 ASP A C 1
ATOM 2095 O O . ASP A 1 257 ? 35.507 -16.850 -36.241 1.00 40.28 257 ASP A O 1
ATOM 2099 N N . ILE A 1 258 ? 34.849 -14.709 -36.238 1.00 38.78 258 ILE A N 1
ATOM 2100 C CA . ILE A 1 258 ? 34.120 -14.770 -37.516 1.00 38.78 258 ILE A CA 1
ATOM 2101 C C . ILE A 1 258 ? 35.046 -15.056 -38.707 1.00 38.78 258 ILE A C 1
ATOM 2103 O O . ILE A 1 258 ? 34.641 -15.754 -39.636 1.00 38.78 258 ILE A O 1
ATOM 2107 N N . MET A 1 259 ? 36.310 -14.615 -38.689 1.00 34.62 259 MET A N 1
ATOM 2108 C CA . MET A 1 259 ? 37.243 -14.916 -39.790 1.00 34.62 259 MET A CA 1
ATOM 2109 C C . MET A 1 259 ? 37.519 -16.420 -39.938 1.00 34.62 259 MET A C 1
ATOM 2111 O O . MET A 1 259 ? 37.672 -16.898 -41.060 1.00 34.62 259 MET A O 1
ATOM 2115 N N . ARG A 1 260 ? 37.511 -17.194 -38.842 1.00 35.22 260 ARG A N 1
ATOM 2116 C CA . ARG A 1 260 ? 37.704 -18.655 -38.904 1.00 35.22 260 ARG A CA 1
ATOM 2117 C C . ARG A 1 260 ? 36.422 -19.413 -39.265 1.00 35.22 260 ARG A C 1
ATOM 2119 O O . ARG A 1 260 ? 36.505 -20.474 -39.879 1.00 35.22 260 ARG A O 1
ATOM 2126 N N . SER A 1 261 ? 35.241 -18.882 -38.937 1.00 36.97 261 SER A N 1
ATOM 2127 C CA . SER A 1 261 ? 33.949 -19.529 -39.225 1.00 36.97 261 SER A CA 1
ATOM 2128 C C . SER A 1 261 ? 33.380 -19.198 -40.614 1.00 36.97 261 SER A C 1
ATOM 2130 O O . SER A 1 261 ? 32.734 -20.047 -41.234 1.00 36.97 261 SER A O 1
ATOM 2132 N N . SER A 1 262 ? 33.678 -18.017 -41.159 1.00 34.09 262 SER A N 1
ATOM 2133 C CA . SER A 1 262 ? 33.144 -17.541 -42.448 1.00 34.09 262 SER A CA 1
ATOM 2134 C C . SER A 1 262 ? 33.599 -18.377 -43.647 1.00 34.09 262 SER A C 1
ATOM 2136 O O . SER A 1 262 ? 32.830 -18.571 -44.587 1.00 34.09 262 SER A O 1
ATOM 2138 N N . ILE A 1 263 ? 34.797 -18.966 -43.584 1.00 32.72 263 ILE A N 1
ATOM 2139 C CA . ILE A 1 263 ? 35.316 -19.880 -44.618 1.00 32.72 263 ILE A CA 1
ATOM 2140 C C . ILE A 1 263 ? 34.466 -21.171 -44.713 1.00 32.72 263 ILE A C 1
ATOM 2142 O O . ILE A 1 263 ? 34.404 -21.800 -45.769 1.00 32.72 263 ILE A O 1
ATOM 2146 N N . ARG A 1 264 ? 33.750 -21.559 -43.643 1.00 34.84 264 ARG A N 1
ATOM 2147 C CA . ARG A 1 264 ? 32.853 -22.734 -43.623 1.00 34.84 264 ARG A CA 1
ATOM 2148 C C . ARG A 1 264 ? 31.402 -22.421 -44.004 1.00 34.84 264 ARG A C 1
ATOM 2150 O O . ARG A 1 264 ? 30.762 -23.271 -44.617 1.00 34.84 264 ARG A O 1
ATOM 2157 N N . VAL A 1 265 ? 30.880 -21.239 -43.664 1.00 36.09 265 VAL A N 1
ATOM 2158 C CA . VAL A 1 265 ? 29.456 -20.877 -43.863 1.00 36.09 265 VAL A CA 1
ATOM 2159 C C . VAL A 1 265 ? 29.108 -20.615 -45.332 1.00 36.09 265 VAL A C 1
ATOM 2161 O O . VAL A 1 265 ? 28.022 -20.977 -45.773 1.00 36.09 265 VAL A O 1
ATOM 2164 N N . VAL A 1 266 ? 30.042 -20.093 -46.133 1.00 38.59 266 VAL A N 1
ATOM 2165 C CA . VAL A 1 266 ? 29.838 -19.901 -47.586 1.00 38.59 266 VAL A CA 1
ATOM 2166 C C . VAL A 1 266 ? 29.591 -21.230 -48.319 1.00 38.59 266 VAL A C 1
ATOM 2168 O O . VAL A 1 266 ? 28.951 -21.246 -49.365 1.00 38.59 266 VAL A O 1
ATOM 2171 N N . LYS A 1 267 ? 30.016 -22.365 -47.747 1.00 37.59 267 LYS A N 1
ATOM 2172 C CA . LYS A 1 267 ? 29.759 -23.694 -48.316 1.00 37.59 267 LYS A CA 1
ATOM 2173 C C . LYS A 1 267 ? 28.385 -24.282 -47.946 1.00 37.59 267 LYS A C 1
ATOM 2175 O O . LYS A 1 267 ? 27.998 -25.252 -48.582 1.00 37.59 267 LYS A O 1
ATOM 2180 N N . ASN A 1 268 ? 27.652 -23.739 -46.958 1.00 44.53 268 ASN A N 1
ATOM 2181 C CA . ASN A 1 268 ? 26.363 -24.280 -46.483 1.00 44.53 268 ASN A CA 1
ATOM 2182 C C . ASN A 1 268 ? 25.447 -23.192 -45.858 1.00 44.53 268 ASN A C 1
ATOM 2184 O O . ASN A 1 268 ? 25.630 -22.856 -44.684 1.00 44.53 268 ASN A O 1
ATOM 2188 N N . PRO A 1 269 ? 24.431 -22.661 -46.571 1.00 46.72 269 PRO A N 1
ATOM 2189 C CA . PRO A 1 269 ? 23.496 -21.680 -46.010 1.00 46.72 269 PRO A CA 1
ATOM 2190 C C . PRO A 1 269 ? 22.617 -22.280 -44.888 1.00 46.72 269 PRO A C 1
ATOM 2192 O O . PRO A 1 269 ? 22.212 -23.445 -44.981 1.00 46.72 269 PRO A O 1
ATOM 2195 N N . PRO A 1 270 ? 22.290 -21.515 -43.824 1.00 52.16 270 PRO A N 1
ATOM 2196 C CA . PRO A 1 270 ? 21.516 -22.028 -42.696 1.00 52.16 270 PRO A CA 1
ATOM 2197 C C . PRO A 1 270 ? 20.057 -22.299 -43.093 1.00 52.16 270 PRO A C 1
ATOM 2199 O O . PRO A 1 270 ? 19.366 -21.429 -43.621 1.00 52.16 270 PRO A O 1
ATOM 2202 N N . LYS A 1 271 ? 19.578 -23.518 -42.820 1.00 58.72 271 LYS A N 1
ATOM 2203 C CA . LYS A 1 271 ? 18.190 -23.945 -43.067 1.00 58.72 271 LYS A CA 1
ATOM 2204 C C . LYS A 1 271 ? 17.293 -23.593 -41.874 1.00 58.72 271 LYS A C 1
ATOM 2206 O O . LYS A 1 271 ? 17.699 -23.776 -40.725 1.00 58.72 271 LYS A O 1
ATOM 2211 N N . VAL A 1 272 ? 16.065 -23.144 -42.145 1.00 73.50 272 VAL A N 1
ATOM 2212 C CA . VAL A 1 272 ? 15.003 -23.040 -41.129 1.00 73.50 272 VAL A CA 1
ATOM 2213 C C . VAL A 1 272 ? 14.441 -24.438 -40.878 1.00 73.50 272 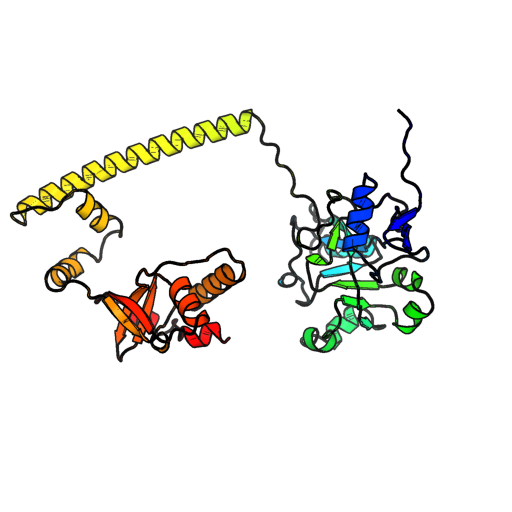VAL A C 1
ATOM 2215 O O . VAL A 1 272 ? 14.041 -25.123 -41.816 1.00 73.50 272 VAL A O 1
ATOM 2218 N N . LEU A 1 273 ? 14.420 -24.868 -39.621 1.00 81.44 273 LEU A N 1
ATOM 2219 C CA . LEU A 1 273 ? 13.913 -26.167 -39.186 1.00 81.44 273 LEU A CA 1
ATOM 2220 C C . LEU A 1 273 ? 12.761 -25.977 -38.200 1.00 81.44 273 LEU A C 1
ATOM 2222 O O . LEU A 1 273 ? 12.785 -25.064 -37.382 1.00 81.44 273 LEU A O 1
ATOM 2226 N N . SER A 1 274 ? 11.767 -26.862 -38.237 1.00 89.06 274 SER A N 1
ATOM 2227 C CA . SER A 1 274 ? 10.717 -26.918 -37.214 1.00 89.06 274 SER A CA 1
ATOM 2228 C C . SER A 1 274 ? 11.172 -27.837 -36.079 1.00 89.06 274 SER A C 1
ATOM 2230 O O . SER A 1 274 ? 11.260 -29.054 -36.263 1.00 89.06 274 SER A O 1
ATOM 2232 N N . LEU A 1 275 ? 11.512 -27.264 -34.923 1.00 89.38 275 LEU A N 1
ATOM 2233 C CA . LEU A 1 275 ? 12.109 -27.987 -33.797 1.00 89.38 275 LEU A CA 1
ATOM 2234 C C . LEU A 1 275 ? 11.105 -28.204 -32.657 1.00 89.38 275 LEU A C 1
ATOM 2236 O O . LEU A 1 275 ? 10.315 -27.303 -32.375 1.00 89.38 275 LEU A O 1
ATOM 2240 N N . PRO A 1 276 ? 11.140 -29.356 -31.960 1.00 92.31 276 PRO A N 1
ATOM 2241 C CA . PRO A 1 276 ? 10.373 -29.558 -30.735 1.00 92.31 276 PRO A CA 1
ATOM 2242 C C . PRO A 1 276 ? 10.794 -28.576 -29.638 1.00 92.31 276 PRO A C 1
ATOM 2244 O O . PRO A 1 276 ? 11.976 -28.486 -29.303 1.00 92.31 276 PRO A O 1
ATOM 2247 N N . ILE A 1 277 ? 9.826 -27.905 -29.007 1.00 90.38 277 ILE A N 1
ATOM 2248 C CA . ILE A 1 277 ? 10.104 -26.992 -27.879 1.00 90.38 277 ILE A CA 1
ATOM 2249 C C . ILE A 1 277 ? 10.752 -27.757 -26.707 1.00 90.38 277 ILE A C 1
ATOM 2251 O O . ILE A 1 277 ? 11.605 -27.228 -25.999 1.00 90.38 277 ILE A O 1
ATOM 2255 N N . SER A 1 278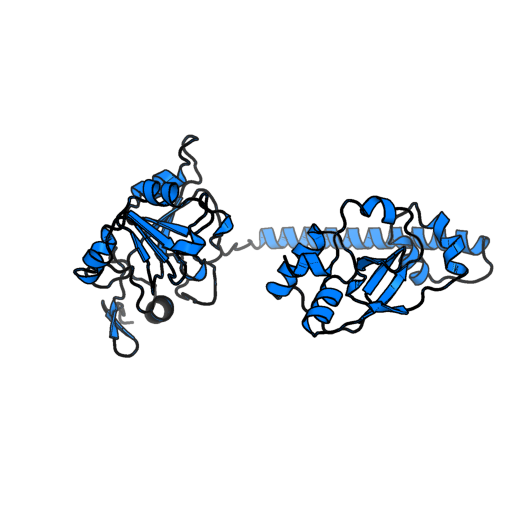 ? 10.436 -29.049 -26.555 1.00 87.25 278 SER A N 1
ATOM 2256 C CA . SER A 1 278 ? 11.012 -29.943 -25.538 1.00 87.25 278 SER A CA 1
ATOM 2257 C C . SER A 1 278 ? 12.507 -30.221 -25.675 1.00 87.25 278 SER A C 1
ATOM 2259 O O . SER A 1 278 ? 13.112 -30.750 -24.738 1.00 87.25 278 SER A O 1
ATOM 2261 N N . GLN A 1 279 ? 13.102 -29.860 -26.811 1.00 90.81 279 GLN A N 1
ATOM 2262 C CA . GLN A 1 279 ? 14.527 -30.009 -27.086 1.00 90.81 279 GLN A CA 1
ATOM 2263 C C . GLN A 1 279 ? 15.322 -28.712 -26.855 1.00 90.81 279 GLN A C 1
ATOM 2265 O O . GLN A 1 279 ? 16.537 -28.705 -27.069 1.00 90.81 279 GLN A O 1
ATOM 2270 N N . LEU A 1 280 ? 14.658 -27.637 -26.407 1.00 87.88 280 LEU A N 1
ATOM 2271 C CA . LEU A 1 280 ? 15.279 -26.345 -26.126 1.00 87.88 280 LEU A CA 1
ATOM 2272 C C . LEU A 1 280 ? 15.849 -26.276 -24.699 1.00 87.88 280 LEU A C 1
ATOM 2274 O O . LEU A 1 280 ? 15.225 -26.692 -23.719 1.00 87.88 280 LEU A O 1
ATOM 2278 N N . TYR A 1 281 ? 17.040 -25.700 -24.597 1.00 86.56 281 TYR A N 1
ATOM 2279 C CA . TYR A 1 281 ? 17.766 -25.406 -23.364 1.00 86.56 281 TYR A CA 1
ATOM 2280 C C . TYR A 1 281 ? 18.089 -23.919 -23.316 1.00 86.56 281 TYR A C 1
ATOM 2282 O O . TYR A 1 281 ? 18.264 -23.297 -24.361 1.00 86.56 281 TYR A O 1
ATOM 2290 N N . THR A 1 282 ? 18.188 -23.341 -22.124 1.00 79.25 282 THR A N 1
ATOM 2291 C CA . THR A 1 282 ? 18.597 -21.939 -21.974 1.00 79.25 282 THR A CA 1
ATOM 2292 C C . THR A 1 282 ? 19.334 -21.695 -20.659 1.00 79.25 282 THR A C 1
ATOM 2294 O O . THR A 1 282 ? 19.415 -22.574 -19.796 1.00 79.25 282 THR A O 1
ATOM 2297 N N . ASN A 1 283 ? 19.880 -20.487 -20.524 1.00 71.88 283 ASN A N 1
ATOM 2298 C CA . ASN A 1 283 ? 20.394 -19.942 -19.281 1.00 71.88 283 ASN A CA 1
ATOM 2299 C C . ASN A 1 283 ? 19.227 -19.639 -18.304 1.00 71.88 283 ASN A C 1
ATOM 2301 O O . ASN A 1 283 ? 18.322 -18.880 -18.667 1.00 71.88 283 ASN A O 1
ATOM 2305 N N . PRO A 1 284 ? 19.267 -20.168 -17.066 1.00 66.44 284 PRO A N 1
ATOM 2306 C CA . PRO A 1 284 ? 18.274 -19.932 -16.018 1.00 66.44 284 PRO A CA 1
ATOM 2307 C C . PRO A 1 284 ? 17.893 -18.473 -15.778 1.00 66.44 284 PRO A C 1
ATOM 2309 O O . PRO A 1 284 ? 16.709 -18.140 -15.791 1.00 66.44 284 PRO A O 1
ATOM 2312 N N . ASN A 1 285 ? 18.884 -17.589 -15.646 1.00 64.38 285 ASN A N 1
ATOM 2313 C CA . ASN A 1 285 ? 18.644 -16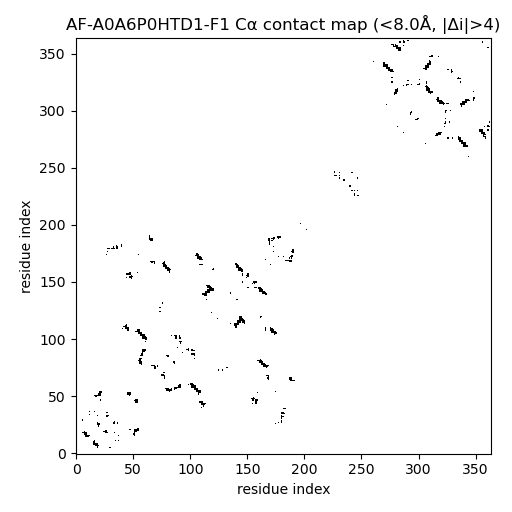.169 -15.388 1.00 64.38 285 ASN A CA 1
ATOM 2314 C C . ASN A 1 285 ? 17.863 -15.537 -16.541 1.00 64.38 285 ASN A C 1
ATOM 2316 O O . ASN A 1 285 ? 16.963 -14.728 -16.325 1.00 64.38 285 ASN A O 1
ATOM 2320 N N . LYS A 1 286 ? 18.158 -15.959 -17.779 1.00 63.56 286 LYS A N 1
ATOM 2321 C CA . LYS A 1 286 ? 17.522 -15.373 -18.954 1.00 63.56 286 LYS A CA 1
ATOM 2322 C C . LYS A 1 286 ? 16.078 -15.821 -19.141 1.00 63.56 286 LYS A C 1
ATOM 2324 O O . LYS A 1 286 ? 15.246 -15.029 -19.587 1.00 63.56 286 LYS A O 1
ATOM 2329 N N . ALA A 1 287 ? 15.772 -17.069 -18.797 1.00 64.56 287 ALA A N 1
ATOM 2330 C CA . ALA A 1 287 ? 14.396 -17.551 -18.795 1.00 64.56 287 ALA A CA 1
ATOM 2331 C C . ALA A 1 287 ? 13.556 -16.884 -17.694 1.00 64.56 287 ALA A C 1
ATOM 2333 O O . ALA A 1 287 ? 12.434 -16.481 -17.989 1.00 64.56 287 ALA A O 1
ATOM 2334 N N . TYR A 1 288 ? 14.113 -16.676 -16.496 1.00 62.16 288 TYR A N 1
ATOM 2335 C CA . TYR A 1 288 ? 13.422 -15.976 -15.408 1.00 62.16 288 TYR A CA 1
ATOM 2336 C C . TYR A 1 288 ? 13.066 -14.527 -15.775 1.00 62.16 288 TYR A C 1
ATOM 2338 O O . TYR A 1 288 ? 11.901 -14.143 -15.696 1.00 62.16 288 TYR A O 1
ATOM 2346 N N . GLU A 1 289 ? 14.037 -13.750 -16.273 1.00 66.81 289 GLU A N 1
ATOM 2347 C CA . GLU A 1 289 ? 13.805 -12.379 -16.764 1.00 66.81 289 GLU A CA 1
ATOM 2348 C C . GLU A 1 289 ? 12.691 -12.332 -17.818 1.00 66.81 289 GLU A C 1
ATOM 2350 O O . GLU A 1 289 ? 11.779 -11.512 -17.755 1.00 66.81 289 GLU A O 1
ATOM 2355 N N . THR A 1 290 ? 12.740 -13.259 -18.779 1.00 65.56 290 THR A N 1
ATOM 2356 C CA . THR A 1 290 ? 11.764 -13.314 -19.871 1.00 65.56 290 THR A CA 1
ATOM 2357 C C . THR A 1 290 ? 10.360 -13.654 -19.361 1.00 65.56 290 THR A C 1
ATOM 2359 O O . THR A 1 290 ? 9.384 -13.084 -19.844 1.00 65.56 290 THR A O 1
ATOM 2362 N N . ALA A 1 291 ? 10.241 -14.571 -18.397 1.00 65.38 291 ALA A N 1
ATOM 2363 C CA . ALA A 1 291 ? 8.959 -14.945 -17.808 1.00 65.38 291 ALA A CA 1
ATOM 2364 C C . ALA A 1 291 ? 8.325 -13.778 -17.036 1.00 65.38 291 ALA A C 1
ATOM 2366 O O . ALA A 1 291 ? 7.128 -13.534 -17.186 1.00 65.38 291 ALA A O 1
ATOM 2367 N N . GLN A 1 292 ? 9.126 -13.021 -16.277 1.00 66.31 292 GLN A N 1
ATOM 2368 C CA . GLN A 1 292 ? 8.666 -11.809 -15.591 1.00 66.31 292 GLN A CA 1
ATOM 2369 C C . GLN A 1 292 ? 8.169 -10.756 -16.585 1.00 66.31 292 GLN A C 1
ATOM 2371 O O . GLN A 1 292 ? 7.046 -10.272 -16.461 1.00 66.31 292 GLN A O 1
ATOM 2376 N N . ASP A 1 293 ? 8.955 -10.468 -17.622 1.00 67.69 293 ASP A N 1
ATOM 2377 C CA . ASP A 1 293 ? 8.599 -9.452 -18.611 1.00 67.69 293 ASP A CA 1
ATOM 2378 C C . ASP A 1 293 ? 7.327 -9.803 -19.404 1.00 67.69 293 ASP A C 1
ATOM 2380 O O . ASP A 1 293 ? 6.546 -8.908 -19.743 1.00 67.69 293 ASP A O 1
ATOM 2384 N N . VAL A 1 294 ? 7.079 -11.088 -19.681 1.00 62.69 294 VAL A N 1
ATOM 2385 C CA . VAL A 1 294 ? 5.832 -11.550 -20.317 1.00 62.69 294 VAL A CA 1
ATOM 2386 C C . VAL A 1 294 ? 4.652 -11.484 -19.340 1.00 62.69 294 VAL A C 1
ATOM 2388 O O . VAL A 1 294 ? 3.589 -10.984 -19.708 1.00 62.69 294 VAL A O 1
ATOM 2391 N N . ALA A 1 295 ? 4.826 -11.911 -18.084 1.00 62.25 295 ALA A N 1
ATOM 2392 C CA . ALA A 1 295 ? 3.774 -11.859 -17.061 1.00 62.25 295 ALA A CA 1
ATOM 2393 C C . ALA A 1 295 ? 3.346 -10.421 -16.715 1.00 62.25 295 ALA A C 1
ATOM 2395 O O . ALA A 1 295 ? 2.175 -10.158 -16.442 1.00 62.25 295 ALA A O 1
ATOM 2396 N N . GLU A 1 296 ? 4.282 -9.476 -16.763 1.00 65.25 296 GLU A N 1
ATOM 2397 C CA . GLU A 1 296 ? 4.047 -8.051 -16.510 1.00 65.25 296 GLU A CA 1
ATOM 2398 C C . GLU A 1 296 ? 3.568 -7.291 -17.763 1.00 65.25 296 GLU A C 1
ATOM 2400 O O . GLU A 1 296 ? 3.385 -6.072 -17.715 1.00 65.25 296 GLU A O 1
ATOM 2405 N N . GLY A 1 297 ? 3.366 -7.990 -18.888 1.00 59.66 297 GLY A N 1
ATOM 2406 C CA . GLY A 1 297 ? 2.899 -7.416 -20.152 1.00 59.66 297 GLY A CA 1
ATOM 2407 C C . GLY A 1 297 ? 3.899 -6.468 -20.822 1.00 59.66 297 GLY A C 1
ATOM 2408 O O . GLY A 1 297 ? 3.512 -5.678 -21.683 1.00 59.66 297 GLY A O 1
ATOM 2409 N N . ARG A 1 298 ? 5.179 -6.513 -20.429 1.00 56.97 298 ARG A N 1
ATOM 2410 C CA . ARG A 1 298 ? 6.260 -5.702 -21.017 1.00 56.97 298 ARG A CA 1
ATOM 2411 C C . ARG A 1 298 ? 6.747 -6.263 -22.347 1.00 56.97 298 ARG A C 1
ATOM 2413 O O . ARG A 1 298 ? 7.272 -5.515 -23.169 1.00 56.97 298 ARG A O 1
ATOM 2420 N N . LEU A 1 299 ? 6.565 -7.565 -22.556 1.00 56.84 299 LEU A N 1
ATOM 2421 C CA . LEU A 1 299 ? 6.832 -8.256 -23.810 1.00 56.84 299 LEU A CA 1
ATOM 2422 C C . LEU A 1 299 ? 5.556 -8.966 -24.272 1.00 56.84 299 LEU A C 1
ATOM 2424 O O . LEU A 1 299 ? 5.011 -9.802 -23.561 1.00 56.84 299 LEU A O 1
ATOM 2428 N N . SER A 1 300 ? 5.094 -8.626 -25.474 1.00 52.47 300 SER A N 1
ATOM 2429 C CA . SER A 1 300 ? 4.066 -9.361 -26.211 1.00 52.47 300 SER A CA 1
ATOM 2430 C C . SER A 1 300 ? 4.501 -9.433 -27.667 1.00 52.47 300 SER A C 1
ATOM 2432 O O . SER A 1 300 ? 4.859 -8.407 -28.256 1.00 52.47 300 SER A O 1
ATOM 2434 N N . TYR A 1 301 ? 4.508 -10.631 -28.242 1.00 58.28 301 TYR A N 1
ATOM 2435 C CA . TYR A 1 301 ? 4.932 -10.845 -29.616 1.00 58.28 301 TYR A CA 1
ATOM 2436 C C . TYR A 1 301 ? 3.877 -11.639 -30.402 1.00 58.28 301 TYR A C 1
ATOM 2438 O O . TYR A 1 301 ? 3.398 -12.694 -30.006 1.00 58.28 301 TYR A O 1
ATOM 2446 N N . GLN A 1 302 ? 3.478 -11.096 -31.555 1.00 55.97 302 GLN A N 1
ATOM 2447 C CA . GLN A 1 302 ? 2.473 -11.691 -32.452 1.00 55.97 302 GLN A CA 1
ATOM 2448 C C . GLN A 1 302 ? 3.076 -12.183 -33.785 1.00 55.97 302 GLN A C 1
ATOM 2450 O O . GLN A 1 302 ? 2.348 -12.551 -34.706 1.00 55.97 302 GLN A O 1
ATOM 2455 N N . GLY A 1 303 ? 4.407 -12.169 -33.924 1.00 56.78 303 GLY A N 1
ATOM 2456 C CA . GLY A 1 303 ? 5.100 -12.490 -35.177 1.00 56.78 303 GLY A CA 1
ATOM 2457 C C . GLY A 1 303 ? 5.405 -13.981 -35.382 1.00 56.78 303 GLY A C 1
ATOM 2458 O O . GLY A 1 303 ? 5.347 -14.791 -34.458 1.00 56.78 303 GLY A O 1
ATOM 2459 N N . LYS A 1 304 ? 5.774 -14.347 -36.618 1.00 57.91 304 LYS A N 1
ATOM 2460 C CA . LYS A 1 304 ? 6.144 -15.718 -37.038 1.00 57.91 304 LYS A CA 1
ATOM 2461 C C . LYS A 1 304 ? 7.656 -15.910 -37.238 1.00 57.91 304 LYS A C 1
ATOM 2463 O O . LYS A 1 304 ? 8.068 -16.911 -37.828 1.00 57.91 304 LYS A O 1
ATOM 2468 N N . ASP A 1 305 ? 8.478 -14.964 -36.783 1.00 69.00 305 ASP A N 1
ATOM 2469 C CA . ASP A 1 305 ? 9.917 -15.001 -37.041 1.00 69.00 305 ASP A CA 1
ATOM 2470 C C . ASP A 1 305 ? 10.581 -16.180 -36.317 1.00 69.00 305 ASP A C 1
ATOM 2472 O O . ASP A 1 305 ? 10.335 -16.383 -35.119 1.00 69.00 305 ASP A O 1
ATOM 2476 N N . PRO A 1 306 ? 11.456 -16.942 -36.999 1.00 69.44 306 PRO A N 1
ATOM 2477 C CA . PRO A 1 306 ? 12.095 -18.102 -36.404 1.00 69.44 306 PRO A CA 1
ATOM 2478 C C . PRO A 1 306 ? 13.024 -17.704 -35.250 1.00 69.44 306 PRO A C 1
ATOM 2480 O O . PRO A 1 306 ? 13.686 -16.663 -35.286 1.00 69.44 306 PRO A O 1
ATOM 2483 N N . ILE A 1 307 ? 13.089 -18.556 -34.228 1.00 71.94 307 ILE A N 1
ATOM 2484 C CA . ILE A 1 307 ? 14.053 -18.429 -33.128 1.00 71.94 307 ILE A CA 1
ATOM 2485 C C . ILE A 1 307 ? 15.465 -18.790 -33.603 1.00 71.94 307 ILE A C 1
ATOM 2487 O O . ILE A 1 307 ? 15.635 -19.449 -34.633 1.00 71.94 307 ILE A O 1
ATOM 2491 N N . ILE A 1 308 ? 16.491 -18.401 -32.847 1.00 72.12 308 ILE A N 1
ATOM 2492 C CA . ILE A 1 308 ? 17.878 -18.764 -33.164 1.00 72.12 308 ILE A CA 1
ATOM 2493 C C . ILE A 1 308 ? 18.374 -19.750 -32.123 1.00 72.12 308 ILE A C 1
ATOM 2495 O O . ILE A 1 308 ? 18.309 -19.488 -30.919 1.00 72.12 308 ILE A O 1
ATOM 2499 N N . VAL A 1 309 ? 18.898 -20.878 -32.596 1.00 69.69 309 VAL A N 1
ATOM 2500 C CA . VAL A 1 309 ? 19.409 -21.934 -31.725 1.00 69.69 309 VAL A CA 1
ATOM 2501 C C . VAL A 1 309 ? 20.778 -22.434 -32.169 1.00 69.69 309 VAL A C 1
ATOM 2503 O O . VAL A 1 309 ? 21.116 -22.402 -33.352 1.00 69.69 309 VAL A O 1
ATOM 2506 N N . SER A 1 310 ? 21.555 -22.949 -31.220 1.00 74.81 310 SER A N 1
ATOM 2507 C CA . SER A 1 310 ? 22.811 -23.658 -31.484 1.00 74.81 310 SER A CA 1
ATOM 2508 C C . SER A 1 310 ? 22.663 -25.145 -31.165 1.00 74.81 310 SER A C 1
ATOM 2510 O O . SER A 1 310 ? 22.056 -25.512 -30.157 1.00 74.81 310 SER A O 1
ATOM 2512 N N . ARG A 1 311 ? 23.199 -26.029 -32.016 1.00 76.25 311 ARG A N 1
ATOM 2513 C CA . ARG A 1 311 ? 23.116 -27.483 -31.798 1.00 76.25 311 ARG A CA 1
ATOM 2514 C C . ARG A 1 311 ? 24.106 -27.911 -30.710 1.00 76.25 311 ARG A C 1
ATOM 2516 O O . ARG A 1 311 ? 25.307 -27.744 -30.879 1.00 76.25 311 ARG A O 1
ATOM 2523 N N . MET A 1 312 ? 23.610 -28.540 -29.645 1.00 69.69 312 MET A N 1
ATOM 2524 C CA . MET A 1 312 ? 24.432 -29.044 -28.529 1.00 69.69 312 MET A CA 1
ATOM 2525 C C . MET A 1 312 ? 24.793 -30.538 -28.657 1.00 69.69 312 MET A C 1
ATOM 2527 O O . MET A 1 312 ? 25.557 -31.061 -27.855 1.00 69.69 312 MET A O 1
ATOM 2531 N N . GLY A 1 313 ? 24.238 -31.241 -29.653 1.00 69.94 313 GLY A N 1
ATOM 2532 C CA . GLY A 1 313 ? 24.371 -32.697 -29.823 1.00 69.94 313 GLY A CA 1
ATOM 2533 C C . GLY A 1 313 ? 23.141 -33.472 -29.326 1.00 69.94 313 GLY A C 1
ATOM 2534 O O . GLY A 1 313 ? 22.305 -32.927 -28.611 1.00 69.94 313 GLY A O 1
ATOM 2535 N N . ARG A 1 314 ? 22.976 -34.733 -29.767 1.00 75.44 314 ARG A N 1
ATOM 2536 C CA . ARG A 1 314 ? 21.851 -35.636 -29.404 1.00 75.44 314 ARG A CA 1
ATOM 2537 C C . ARG A 1 314 ? 20.448 -34.993 -29.476 1.00 75.44 314 ARG A C 1
ATOM 2539 O O . ARG A 1 314 ? 19.613 -35.217 -28.608 1.00 75.44 314 ARG A O 1
ATOM 2546 N N . GLY A 1 315 ? 20.201 -34.163 -30.494 1.00 78.38 315 GLY A N 1
ATOM 2547 C CA . GLY A 1 315 ? 18.904 -33.501 -30.686 1.00 78.38 315 GLY A CA 1
ATOM 2548 C C . GLY A 1 315 ? 18.570 -32.424 -29.648 1.00 78.38 315 GLY A C 1
ATOM 2549 O O . GLY A 1 315 ? 17.401 -32.114 -29.478 1.00 78.38 315 GLY A O 1
ATOM 2550 N N . LYS A 1 316 ? 19.564 -31.870 -28.942 1.00 84.12 316 LYS A N 1
ATOM 2551 C CA . LYS A 1 316 ? 19.401 -30.745 -28.010 1.00 84.12 316 LYS A CA 1
ATOM 2552 C C . LYS A 1 316 ? 19.855 -29.435 -28.643 1.00 84.12 316 LYS A C 1
ATOM 2554 O O . LYS A 1 316 ? 20.846 -29.407 -29.386 1.00 84.12 316 LYS A O 1
ATOM 2559 N N . TYR A 1 317 ? 19.158 -28.357 -28.306 1.00 84.81 317 TYR A N 1
ATOM 2560 C CA . TYR A 1 317 ? 19.369 -27.039 -28.892 1.00 84.81 317 TYR A CA 1
ATOM 2561 C C . TYR A 1 317 ? 19.424 -25.962 -27.807 1.00 84.81 317 TYR A C 1
ATOM 2563 O O . TYR A 1 317 ? 18.500 -25.838 -27.008 1.00 84.81 317 TYR A O 1
ATOM 2571 N N . LEU A 1 318 ? 20.496 -25.173 -27.796 1.00 79.75 318 LEU A N 1
ATOM 2572 C CA . LEU A 1 318 ? 20.625 -24.002 -26.933 1.00 79.75 318 LEU A CA 1
ATOM 2573 C C . LEU A 1 318 ? 19.873 -22.833 -27.566 1.00 79.75 318 LEU A C 1
ATOM 2575 O O . LEU A 1 318 ? 20.167 -22.471 -28.707 1.00 79.75 318 LEU A O 1
ATOM 2579 N N . LEU A 1 319 ? 18.924 -22.252 -26.841 1.00 75.62 319 LEU A N 1
ATOM 2580 C CA . LEU A 1 319 ? 18.174 -21.074 -27.248 1.00 75.62 319 LEU A CA 1
ATOM 2581 C C . LEU A 1 319 ? 19.061 -19.835 -27.113 1.00 75.62 319 LEU A C 1
ATOM 2583 O O . LEU A 1 319 ? 19.455 -19.460 -26.012 1.00 75.62 319 LEU A O 1
ATOM 2587 N N . MET A 1 320 ? 19.390 -19.221 -28.247 1.00 68.31 320 MET A N 1
ATOM 2588 C CA . MET A 1 320 ? 20.272 -18.052 -28.311 1.00 68.31 320 MET A CA 1
ATOM 2589 C C . MET A 1 320 ? 19.461 -16.757 -28.383 1.00 68.31 320 MET A C 1
ATOM 2591 O O . MET A 1 320 ? 19.808 -15.770 -27.745 1.00 68.31 320 MET A O 1
ATOM 2595 N N . ASP A 1 321 ? 18.360 -16.779 -29.136 1.00 71.38 321 ASP A N 1
ATOM 2596 C CA . ASP A 1 321 ? 17.442 -15.653 -29.305 1.00 71.38 321 ASP A CA 1
ATOM 2597 C C . ASP A 1 321 ? 15.995 -16.146 -29.474 1.00 71.38 321 ASP A C 1
ATOM 2599 O O . ASP A 1 321 ? 15.756 -17.242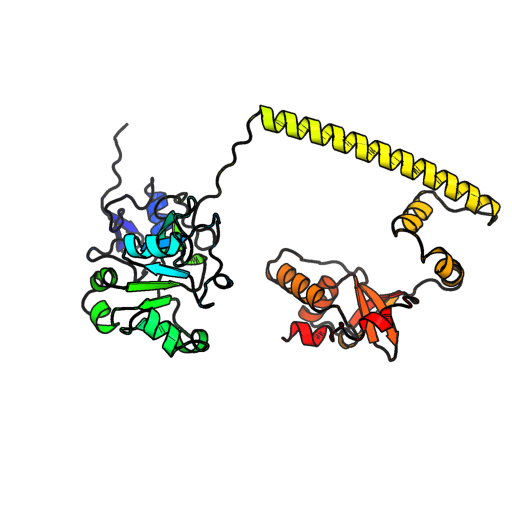 -29.986 1.00 71.38 321 ASP A O 1
ATOM 2603 N N . GLY A 1 322 ? 15.029 -15.321 -29.056 1.00 74.06 322 GLY A N 1
ATOM 2604 C CA . GLY A 1 322 ? 13.598 -15.628 -29.156 1.00 74.06 322 GLY A CA 1
ATOM 2605 C C . GLY A 1 322 ? 12.997 -16.358 -27.950 1.00 74.06 322 GLY A C 1
ATOM 2606 O O . GLY A 1 322 ? 12.058 -17.130 -28.109 1.00 74.06 322 GLY A O 1
ATOM 2607 N N . HIS A 1 323 ? 13.502 -16.096 -26.741 1.00 78.62 323 HIS A N 1
ATOM 2608 C CA . HIS A 1 323 ? 13.005 -16.675 -25.482 1.00 78.62 323 HIS A CA 1
ATOM 2609 C C . HIS A 1 323 ? 11.506 -16.431 -25.244 1.00 78.62 323 HIS A C 1
ATOM 2611 O O . HIS A 1 323 ? 10.773 -17.368 -24.941 1.00 78.62 323 HIS A O 1
ATOM 2617 N N . HIS A 1 324 ? 11.036 -15.200 -25.462 1.00 75.31 324 HIS A N 1
ATOM 2618 C CA . HIS A 1 324 ? 9.619 -14.837 -25.349 1.00 75.31 324 HIS A CA 1
ATOM 2619 C C . HIS A 1 324 ? 8.761 -15.575 -26.390 1.00 75.31 324 HIS A C 1
ATOM 2621 O O . HIS A 1 324 ? 7.723 -16.117 -26.043 1.00 75.31 324 HIS A O 1
ATOM 2627 N N . ARG A 1 325 ? 9.241 -15.705 -27.638 1.00 82.69 325 ARG A N 1
ATOM 2628 C CA . ARG A 1 325 ? 8.562 -16.452 -28.713 1.00 82.69 325 ARG A CA 1
ATOM 2629 C C . ARG A 1 325 ? 8.408 -17.933 -28.375 1.00 82.69 325 ARG A C 1
ATOM 2631 O O . ARG A 1 325 ? 7.352 -18.513 -28.604 1.00 82.69 325 ARG A O 1
ATOM 2638 N N . ALA A 1 326 ? 9.454 -18.551 -27.828 1.00 81.38 326 ALA A N 1
ATOM 2639 C CA . ALA A 1 326 ? 9.399 -19.941 -27.382 1.00 81.38 326 ALA A CA 1
ATOM 2640 C C . ALA A 1 326 ? 8.429 -20.126 -26.199 1.00 81.38 326 ALA A C 1
ATOM 2642 O O . ALA A 1 326 ? 7.706 -21.123 -26.155 1.00 81.38 326 ALA A O 1
ATOM 2643 N N . LEU A 1 327 ? 8.382 -19.157 -25.276 1.00 80.38 327 LEU A N 1
ATOM 2644 C CA . LEU A 1 327 ? 7.448 -19.130 -24.149 1.00 80.38 327 LEU A CA 1
ATOM 2645 C C . LEU A 1 327 ? 5.992 -18.965 -24.614 1.00 80.38 327 LEU A C 1
ATOM 2647 O O . LEU A 1 327 ? 5.132 -19.753 -24.238 1.00 80.38 327 LEU A O 1
ATOM 2651 N N . GLU A 1 328 ? 5.707 -17.999 -25.479 1.00 77.56 328 GLU A N 1
ATOM 2652 C CA . GLU A 1 328 ? 4.363 -17.760 -26.014 1.00 77.56 328 GLU A CA 1
ATOM 2653 C C . GLU A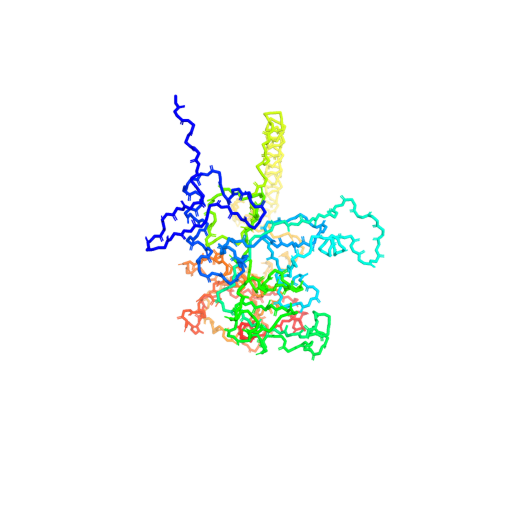 1 328 ? 3.868 -18.925 -26.874 1.00 77.56 328 GLU A C 1
ATOM 2655 O O . GLU A 1 328 ? 2.719 -19.341 -26.739 1.00 77.56 328 GLU A O 1
ATOM 2660 N N . ALA A 1 329 ? 4.726 -19.505 -27.722 1.00 81.12 329 ALA A N 1
ATOM 2661 C CA . ALA A 1 329 ? 4.392 -20.716 -28.472 1.00 81.12 329 ALA A CA 1
ATOM 2662 C C . ALA A 1 329 ? 3.974 -21.850 -27.520 1.00 81.12 329 ALA A C 1
ATOM 2664 O O . ALA A 1 329 ? 2.951 -22.501 -27.728 1.00 81.12 329 ALA A O 1
ATOM 2665 N N . ARG A 1 330 ? 4.697 -22.024 -26.407 1.00 78.50 330 ARG A N 1
ATOM 2666 C CA . ARG A 1 330 ? 4.341 -22.995 -25.366 1.00 78.50 330 ARG A CA 1
ATOM 2667 C C . ARG A 1 330 ? 3.011 -22.669 -24.681 1.00 78.50 330 ARG A C 1
ATOM 2669 O O . ARG A 1 330 ? 2.220 -23.593 -24.482 1.00 78.50 330 ARG A O 1
ATOM 2676 N N . LEU A 1 331 ? 2.768 -21.407 -24.322 1.00 77.69 331 LEU A N 1
ATOM 2677 C CA . LEU A 1 331 ? 1.525 -20.951 -23.680 1.00 77.69 331 LEU A CA 1
ATOM 2678 C C . LEU A 1 331 ? 0.305 -21.130 -24.595 1.00 77.69 331 LEU A C 1
ATOM 2680 O O . LEU A 1 331 ? -0.775 -21.458 -24.115 1.00 77.69 331 LEU A O 1
ATOM 2684 N N . ARG A 1 332 ? 0.488 -21.000 -25.915 1.00 82.19 332 ARG A N 1
ATOM 2685 C CA . ARG A 1 332 ? -0.533 -21.319 -26.929 1.00 82.19 332 ARG A CA 1
ATOM 2686 C C . ARG A 1 332 ? -0.735 -22.821 -27.158 1.00 82.19 332 ARG A C 1
ATOM 2688 O O . ARG A 1 332 ? -1.646 -23.200 -27.885 1.00 82.19 332 ARG A O 1
ATOM 2695 N N . GLY A 1 333 ? 0.093 -23.673 -26.552 1.00 81.75 333 GLY A N 1
ATOM 2696 C CA . GLY A 1 333 ? 0.023 -25.128 -26.699 1.00 81.75 333 GLY A CA 1
ATOM 2697 C C . GLY A 1 333 ? 0.797 -25.697 -27.892 1.00 81.75 333 GLY A C 1
ATOM 2698 O O . GLY A 1 333 ? 0.643 -26.880 -28.205 1.00 81.75 333 GLY A O 1
ATOM 2699 N N . ASP A 1 334 ? 1.654 -24.909 -28.548 1.00 86.12 334 ASP A N 1
ATOM 2700 C CA . ASP A 1 334 ? 2.460 -25.393 -29.668 1.00 86.12 334 ASP A CA 1
ATOM 2701 C C . ASP A 1 334 ? 3.484 -26.436 -29.202 1.00 86.12 334 ASP A C 1
ATOM 2703 O O . ASP A 1 334 ? 4.148 -26.296 -28.173 1.00 86.12 334 ASP A O 1
ATOM 2707 N N . LYS A 1 335 ? 3.666 -27.492 -30.002 1.00 88.62 335 LYS A N 1
ATOM 2708 C CA . LYS A 1 335 ? 4.675 -28.538 -29.742 1.00 88.62 335 LYS A CA 1
ATOM 2709 C C . LYS A 1 335 ? 6.009 -28.271 -30.443 1.00 88.62 335 LYS A C 1
ATOM 2711 O O . LYS A 1 335 ? 7.032 -28.851 -30.068 1.00 88.62 335 LYS A O 1
ATOM 2716 N N . LYS A 1 336 ? 6.004 -27.426 -31.477 1.00 91.75 336 LYS A N 1
ATOM 2717 C CA . LYS A 1 336 ? 7.159 -27.122 -32.329 1.00 91.75 336 LYS A CA 1
ATOM 2718 C C . LYS A 1 336 ? 7.240 -25.630 -32.632 1.00 91.75 336 LYS A C 1
ATOM 2720 O O . LYS A 1 336 ? 6.222 -24.949 -32.641 1.00 91.75 336 LYS A O 1
ATOM 2725 N N . ILE A 1 337 ? 8.442 -25.154 -32.935 1.00 87.81 337 ILE A N 1
ATOM 2726 C CA . ILE A 1 337 ? 8.710 -23.766 -33.317 1.00 87.81 337 ILE A CA 1
ATOM 2727 C C . ILE A 1 337 ? 9.733 -23.714 -34.456 1.00 87.81 337 ILE A C 1
ATOM 2729 O O . ILE A 1 337 ? 10.645 -24.541 -34.526 1.00 87.81 337 ILE A O 1
ATOM 2733 N N . ASN A 1 338 ? 9.570 -22.760 -35.374 1.00 85.69 338 ASN A N 1
ATOM 2734 C CA . ASN A 1 338 ? 10.525 -22.549 -36.459 1.00 85.69 338 ASN A CA 1
ATOM 2735 C C . ASN A 1 338 ? 11.818 -21.959 -35.898 1.00 85.69 338 ASN A C 1
ATOM 2737 O O . ASN A 1 338 ? 11.782 -20.979 -35.157 1.00 85.69 338 ASN A O 1
ATOM 2741 N N . ALA A 1 339 ? 12.953 -22.538 -36.268 1.00 78.06 339 ALA A N 1
ATOM 2742 C CA . ALA A 1 339 ? 14.257 -22.182 -35.744 1.00 78.06 339 ALA A CA 1
ATOM 2743 C C . ALA A 1 339 ? 15.317 -22.173 -36.844 1.00 78.06 339 ALA A C 1
ATOM 2745 O O . ALA A 1 339 ? 15.367 -23.061 -37.695 1.00 78.06 339 ALA A O 1
ATOM 2746 N N . VAL A 1 340 ? 16.211 -21.196 -36.788 1.00 78.06 340 VAL A N 1
ATOM 2747 C CA . VAL A 1 340 ? 17.457 -21.210 -37.551 1.00 78.06 340 VAL A CA 1
ATOM 2748 C C . VAL A 1 340 ? 18.521 -21.874 -36.687 1.00 78.06 340 VAL A C 1
ATOM 2750 O O . VAL A 1 340 ? 18.832 -21.392 -35.595 1.00 78.06 340 VAL A O 1
ATOM 2753 N N . VAL A 1 341 ? 19.077 -22.988 -37.168 1.00 69.12 341 VAL A N 1
ATOM 2754 C CA . VAL A 1 341 ? 20.156 -23.690 -36.463 1.00 69.12 341 VAL A CA 1
ATOM 2755 C C . VAL A 1 341 ? 21.496 -23.131 -36.918 1.00 69.12 341 VAL A C 1
ATOM 2757 O O . VAL A 1 341 ? 21.930 -23.366 -38.046 1.00 69.12 341 VAL A O 1
ATOM 2760 N N . ASN A 1 342 ? 22.165 -22.403 -36.028 1.00 63.72 342 ASN A N 1
ATOM 2761 C CA . ASN A 1 342 ? 23.536 -21.969 -36.246 1.00 63.72 342 ASN A CA 1
ATOM 2762 C C . ASN A 1 342 ? 24.494 -23.136 -35.945 1.00 63.72 342 ASN A C 1
ATOM 2764 O O . ASN A 1 342 ? 24.398 -23.783 -34.900 1.00 63.72 342 ASN A O 1
ATOM 2768 N N . VAL A 1 343 ? 25.379 -23.456 -36.894 1.00 48.94 343 VAL A N 1
ATOM 2769 C CA . VAL A 1 343 ? 26.067 -24.759 -36.944 1.00 48.94 343 VAL A CA 1
ATOM 2770 C C . VAL A 1 343 ? 27.389 -24.783 -36.165 1.00 48.94 343 VAL A C 1
ATOM 2772 O O . VAL A 1 343 ? 27.946 -25.860 -35.967 1.00 48.94 343 VAL A O 1
ATOM 2775 N N . HIS A 1 344 ? 27.909 -23.652 -35.675 1.00 47.09 344 HIS A N 1
ATOM 2776 C CA . HIS A 1 344 ? 29.185 -23.671 -34.948 1.00 47.09 344 HIS A CA 1
ATOM 2777 C C . HIS A 1 344 ? 29.317 -22.578 -33.883 1.00 47.09 344 HIS A C 1
ATOM 2779 O O . HIS A 1 344 ? 29.723 -21.456 -34.165 1.00 47.09 344 HIS A O 1
ATOM 2785 N N . MET A 1 345 ? 29.048 -22.962 -32.634 1.00 44.25 345 MET A N 1
ATOM 2786 C CA . MET A 1 345 ? 29.621 -22.337 -31.441 1.00 44.25 345 MET A CA 1
ATOM 2787 C C . MET A 1 345 ? 30.469 -23.409 -30.737 1.00 44.25 345 MET A C 1
ATOM 2789 O O . MET A 1 345 ? 29.891 -24.302 -30.113 1.00 44.25 345 MET A O 1
ATOM 2793 N N . PRO A 1 346 ? 31.813 -23.360 -30.826 1.00 41.12 346 PRO A N 1
ATOM 2794 C CA . PRO A 1 346 ? 32.707 -24.288 -30.118 1.00 41.12 346 PRO A CA 1
ATOM 2795 C C . PRO A 1 346 ? 32.501 -24.266 -28.593 1.00 41.12 346 PRO A C 1
ATOM 2797 O O . PRO A 1 346 ? 32.830 -25.216 -27.892 1.00 41.12 346 PRO A O 1
ATOM 2800 N N . THR A 1 347 ? 31.907 -23.188 -28.084 1.00 44.69 347 THR A N 1
ATOM 2801 C CA . THR A 1 347 ? 31.686 -22.912 -26.665 1.00 44.69 347 THR A CA 1
ATOM 2802 C C . THR A 1 347 ? 30.353 -23.430 -26.126 1.00 44.69 347 THR A C 1
ATOM 2804 O O . THR A 1 347 ? 30.165 -23.408 -24.915 1.00 44.69 347 THR A O 1
ATOM 2807 N N . ALA A 1 348 ? 29.441 -23.972 -26.947 1.00 41.59 348 ALA A N 1
ATOM 2808 C CA . ALA A 1 348 ? 28.162 -24.501 -26.441 1.00 41.59 348 ALA A CA 1
ATOM 2809 C C . ALA A 1 348 ? 28.351 -25.638 -25.413 1.00 41.59 348 ALA A C 1
ATOM 2811 O O . ALA A 1 348 ? 27.521 -25.820 -24.525 1.00 41.59 348 ALA A O 1
ATOM 2812 N N . TYR A 1 349 ? 29.477 -26.357 -25.489 1.00 45.28 349 TYR A N 1
ATOM 2813 C CA . TYR A 1 349 ? 29.868 -27.359 -24.497 1.00 45.28 349 TYR A CA 1
ATOM 2814 C C . TYR A 1 349 ? 30.241 -26.758 -23.132 1.00 45.28 349 TYR A C 1
ATOM 2816 O O . TYR A 1 349 ? 29.964 -27.373 -22.109 1.00 45.28 349 TYR A O 1
ATOM 2824 N N . GLN A 1 350 ? 30.812 -25.550 -23.087 1.00 47.97 350 GLN A N 1
ATOM 2825 C CA . GLN A 1 350 ? 31.180 -24.878 -21.830 1.00 47.97 350 GLN A CA 1
ATOM 2826 C C . GLN A 1 350 ? 29.955 -24.362 -21.060 1.00 47.97 350 GLN A C 1
ATOM 2828 O O . GLN A 1 350 ? 30.023 -24.164 -19.853 1.00 47.97 350 GLN A O 1
ATOM 2833 N N . TRP A 1 351 ? 28.818 -24.195 -21.742 1.00 49.12 351 TRP A N 1
ATOM 2834 C CA . TRP A 1 351 ? 27.547 -23.757 -21.155 1.00 49.12 351 TRP A CA 1
ATOM 2835 C C . TRP A 1 351 ? 26.677 -24.927 -20.662 1.00 49.12 351 TRP A C 1
ATOM 2837 O O . TRP A 1 351 ? 25.608 -24.712 -20.093 1.00 49.12 351 TRP A O 1
ATOM 2847 N N . LEU A 1 352 ? 27.104 -26.182 -20.855 1.00 51.41 352 LEU A N 1
ATOM 2848 C CA . LEU A 1 352 ? 26.343 -27.360 -20.414 1.00 51.41 352 LEU A CA 1
ATOM 2849 C C . LEU A 1 352 ? 26.148 -27.412 -18.894 1.00 51.41 352 LEU A C 1
ATOM 2851 O O . LEU A 1 352 ? 25.109 -27.885 -18.448 1.00 51.41 352 LEU A O 1
ATOM 2855 N N . SER A 1 353 ? 27.111 -26.927 -18.106 1.00 55.06 353 SER A N 1
ATOM 2856 C CA . SER A 1 353 ? 27.025 -26.951 -16.638 1.00 55.06 353 SER A CA 1
ATOM 2857 C C . SER A 1 353 ? 26.020 -25.946 -16.072 1.00 55.06 353 SER A C 1
ATOM 2859 O O . SER A 1 353 ? 25.527 -26.139 -14.965 1.00 55.06 353 SER A O 1
ATOM 2861 N N . THR A 1 354 ? 25.698 -24.888 -16.819 1.00 58.44 354 THR A N 1
ATOM 2862 C CA . THR A 1 354 ? 24.862 -23.768 -16.355 1.00 58.44 354 THR A CA 1
ATOM 2863 C C . THR A 1 354 ? 23.519 -23.673 -17.071 1.00 58.44 354 THR A C 1
ATOM 2865 O O . THR A 1 354 ? 22.720 -22.795 -16.755 1.00 58.44 354 THR A O 1
ATOM 2868 N N . THR A 1 355 ? 23.241 -24.555 -18.034 1.00 62.16 355 THR A N 1
ATOM 2869 C CA . THR A 1 355 ? 21.989 -24.546 -18.799 1.00 62.16 355 THR A CA 1
ATOM 2870 C C . THR A 1 355 ? 21.001 -25.565 -18.247 1.00 62.16 355 THR A C 1
ATOM 2872 O O . THR A 1 355 ? 21.340 -26.713 -17.966 1.00 62.16 355 THR A O 1
ATOM 2875 N N . LYS A 1 356 ? 19.738 -25.154 -18.113 1.00 71.19 356 LYS A N 1
ATOM 2876 C CA . LYS A 1 356 ? 18.638 -26.025 -17.680 1.00 71.19 356 LYS A CA 1
ATOM 2877 C C . LYS A 1 356 ? 17.669 -26.229 -18.838 1.00 71.19 356 LYS A C 1
ATOM 2879 O O . LYS A 1 356 ? 17.625 -25.442 -19.790 1.00 71.19 356 LYS A O 1
ATOM 2884 N N . LYS A 1 357 ? 16.915 -27.330 -18.793 1.00 76.94 357 LYS A N 1
ATOM 2885 C CA . LYS A 1 357 ? 15.878 -27.597 -19.792 1.00 76.94 357 LYS A CA 1
ATOM 2886 C C . LYS A 1 357 ? 14.871 -26.450 -19.741 1.00 76.94 357 LYS A C 1
ATOM 2888 O O . LYS A 1 357 ? 14.347 -26.169 -18.667 1.00 76.94 357 LYS A O 1
ATOM 2893 N N . PHE A 1 358 ? 14.616 -25.810 -20.884 1.00 73.88 358 PHE A N 1
ATOM 2894 C CA . PHE A 1 358 ? 13.795 -24.596 -20.949 1.00 73.88 358 PHE A CA 1
ATOM 2895 C C . PHE A 1 358 ? 12.412 -24.813 -20.332 1.00 73.88 358 PHE A C 1
ATOM 2897 O O . PHE A 1 358 ? 11.923 -23.963 -19.604 1.00 73.88 358 PHE A O 1
ATOM 2904 N N . ILE A 1 359 ? 11.830 -25.992 -20.566 1.00 67.50 359 ILE A N 1
ATOM 2905 C CA . ILE A 1 359 ? 10.515 -26.362 -20.036 1.00 67.50 359 ILE A CA 1
ATOM 2906 C C . ILE A 1 359 ? 10.509 -26.445 -18.507 1.00 67.50 359 ILE A C 1
ATOM 2908 O O . ILE A 1 359 ? 9.639 -25.850 -17.888 1.00 67.50 359 ILE A O 1
ATOM 2912 N N . ASN A 1 360 ? 11.483 -27.123 -17.896 1.00 71.94 360 ASN A N 1
ATOM 2913 C CA . ASN A 1 360 ? 11.484 -27.332 -16.445 1.00 71.94 360 ASN A CA 1
ATOM 2914 C C . ASN A 1 360 ? 11.601 -26.012 -15.667 1.00 71.94 360 ASN A C 1
ATOM 2916 O O . ASN A 1 360 ? 11.136 -25.929 -14.544 1.00 71.94 360 ASN A O 1
ATOM 2920 N N . LEU A 1 361 ? 12.219 -24.986 -16.260 1.00 59.44 361 LEU A N 1
ATOM 2921 C CA . LEU A 1 361 ? 12.381 -23.678 -15.623 1.00 59.44 361 LEU A CA 1
ATOM 2922 C C . LEU A 1 361 ? 11.117 -22.815 -15.651 1.00 59.44 361 LEU A C 1
ATOM 2924 O O . LEU A 1 361 ? 11.054 -21.809 -14.964 1.00 59.44 361 LEU A O 1
ATOM 2928 N N . LEU A 1 362 ? 10.159 -23.165 -16.506 1.00 57.84 362 LEU A N 1
ATOM 2929 C CA . LEU A 1 362 ? 8.862 -22.498 -16.588 1.00 57.84 362 LEU A CA 1
ATOM 2930 C C . LEU A 1 362 ? 7.811 -23.182 -15.702 1.00 57.84 362 LEU A C 1
ATOM 2932 O O . LEU A 1 362 ? 6.733 -22.629 -15.510 1.00 57.84 362 LEU A O 1
ATOM 2936 N N . GLU A 1 363 ? 8.093 -24.408 -15.254 1.00 60.00 363 GLU A N 1
ATOM 2937 C CA . GLU A 1 363 ? 7.239 -25.198 -14.358 1.00 60.00 363 GLU A CA 1
ATOM 2938 C C . GLU A 1 363 ? 7.596 -24.988 -12.875 1.00 60.00 363 GLU A C 1
ATOM 2940 O O . GLU A 1 363 ? 6.722 -25.136 -12.023 1.00 60.00 363 GLU A O 1
ATOM 2945 N N . GLU A 1 364 ? 8.858 -24.650 -12.589 1.00 51.00 364 GLU A N 1
ATOM 2946 C CA . GLU A 1 364 ? 9.359 -24.150 -11.294 1.00 51.00 364 GLU A CA 1
ATOM 2947 C C . GLU A 1 364 ? 9.032 -22.665 -11.104 1.00 51.00 364 GLU A C 1
ATOM 2949 O O . GLU A 1 364 ? 8.681 -22.295 -9.958 1.00 51.00 364 GLU A O 1
#

Radius of gyration: 30.25 Å; Cα contacts (8 Å, |Δi|>4): 551; chains: 1; bounding box: 68×68×79 Å

Nearest PDB structures (foldseek):
  7ng0-assembly1_A-2  TM=5.870E-01  e=5.932E-04  Geobacillus thermoleovorans CCB_US3_UF5
  6ryk-assembly1_B  TM=6.517E-01  e=1.460E-03  Myxococcus xanthus DK 1622
  2hwj-assembly1_A  TM=6.191E-01  e=3.000E-03  Agrobacterium fabrum str. C58
  7nfu-assembly2_B  TM=5.395E-01  e=2.092E-03  Geobacillus thermoleovorans CCB_US3_UF5
  2rii-assembly1_X  TM=5.870E-01  e=6.164E-03  Homo sapiens